Protein AF-A0A2A9CRV6-F1 (afdb_monomer)

InterPro domains:
  IPR011098 G5 domain [PF07501] (104-165)
  IPR011098 G5 domain [PS51109] (94-175)
  IPR011098 G5 domain [SM01208] (95-166)

Radius of gyration: 44.63 Å; Cα contacts (8 Å, |Δi|>4): 342; chains: 1; bounding box: 122×72×118 Å

Foldseek 3Di:
DDDDDDDDDDDDDDDDDDDDDDDDDDDDDDDDDDDDDDDDDDDDDDDDDDDDDDDDDDDDDDDDDDDDDDDDDDDDDDDDDDDDDDDDDPDPPPPPPPDWDKDKDKDKAFAAEDEDEDQVAEAPDKDWPDDKDIWMKMFMDTNNHTDDIGTPGHIDYTYMYGYDHADDKDKDPWDADFLVFGKTKIKIAGPPFPKKWKWWDFAPDIDIDTGTHIDMDMDGDDNDDPPDPPDGGDTDIDID

Sequence (240 aa):
MAGTERSTGAQYRRALVTLAAVLVVGGASLTSPTILSSHSTPPGNAGPSAPLVSPAPGASPTPTNRPPSTVQGTSDPVETPTATLPTITPTPTVTMTNLPQITTKRFTVPFTTVTHKDAGLHKGKTKVVRAGVNGLKEVTYTDGKVTATKVIRKPVTKLVAIGTKLTQPWLSNKQCGDWRNPFARVTVNDPDKVGYRLTLTWGKANQTFKKSGTNNFELHPRPWSWAWWWGTPPCEAKLG

Secondary structure (DSSP, 8-state):
-------------------------------------------------------PPPPP------PPPP-------PPP---------------------EEEEEEEEPPPEEEEEEEEEETT-EEEEE--B-EEEEEEEETTEEEEEEEEEPPBPEEEEEEEEPPPPEEEEEEE--SSS--EEEEEE-TT---EEEEEEETTEEEEEEE-SSEEEEE---S--GGGSSSPPPEEEEE-

Organism: NCBI:txid185243

pLDDT: mean 72.42, std 25.38, range [31.44, 98.56]

Structure (mmCIF, N/CA/C/O backbone):
data_AF-A0A2A9CRV6-F1
#
_entry.id   AF-A0A2A9CRV6-F1
#
loop_
_atom_site.group_PDB
_atom_site.id
_atom_site.type_symbol
_atom_site.label_atom_id
_atom_site.label_alt_id
_atom_site.label_comp_id
_atom_site.label_asym_id
_atom_site.label_entity_id
_atom_site.label_seq_id
_atom_site.pdbx_PDB_ins_code
_atom_site.Cartn_x
_atom_site.Cartn_y
_atom_site.Cartn_z
_atom_site.occupancy
_atom_site.B_iso_or_equiv
_atom_site.auth_seq_id
_atom_site.auth_comp_id
_atom_site.auth_asym_id
_atom_site.auth_atom_id
_atom_site.pdbx_PDB_model_num
ATOM 1 N N . MET A 1 1 ? 59.541 20.194 7.851 1.00 40.94 1 MET A N 1
ATOM 2 C CA . MET A 1 1 ? 60.154 19.037 8.538 1.00 40.94 1 MET A CA 1
ATOM 3 C C . MET A 1 1 ? 59.248 17.844 8.309 1.00 40.94 1 MET A C 1
ATOM 5 O O . MET A 1 1 ? 58.040 17.982 8.444 1.00 40.94 1 MET A O 1
ATOM 9 N N . ALA A 1 2 ? 59.828 16.767 7.789 1.00 39.53 2 ALA A N 1
ATOM 10 C CA . ALA A 1 2 ? 59.141 15.624 7.207 1.00 39.53 2 ALA A CA 1
ATOM 11 C C . ALA 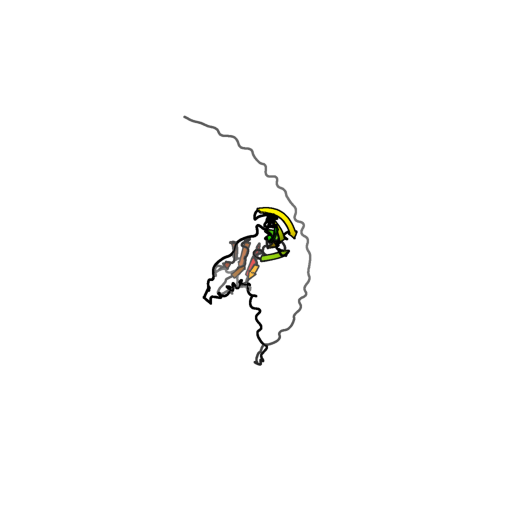A 1 2 ? 58.477 14.733 8.267 1.00 39.53 2 ALA A C 1
ATOM 13 O O . ALA A 1 2 ? 59.061 14.484 9.316 1.00 39.53 2 ALA A O 1
ATOM 14 N N . GLY A 1 3 ? 57.288 14.225 7.945 1.00 42.31 3 GLY A N 1
ATOM 15 C CA . GLY A 1 3 ? 56.628 13.125 8.642 1.00 42.31 3 GLY A CA 1
ATOM 16 C C . GLY A 1 3 ? 56.230 12.077 7.610 1.00 42.31 3 GLY A C 1
ATOM 17 O O . GLY A 1 3 ? 55.218 12.211 6.930 1.00 42.31 3 GLY A O 1
ATOM 18 N N . THR A 1 4 ? 57.098 11.090 7.430 1.00 44.16 4 THR A N 1
ATOM 19 C CA . THR A 1 4 ? 56.900 9.888 6.621 1.00 44.16 4 THR A CA 1
ATOM 20 C C . THR A 1 4 ? 56.193 8.822 7.443 1.00 44.16 4 THR A C 1
ATOM 22 O O . THR A 1 4 ? 56.741 8.406 8.456 1.00 44.16 4 THR A O 1
ATOM 25 N N . GLU A 1 5 ? 55.082 8.279 6.947 1.00 45.56 5 GLU A N 1
ATOM 26 C CA . GLU A 1 5 ? 54.723 6.890 7.246 1.00 45.56 5 GLU A CA 1
ATOM 27 C C . GLU A 1 5 ? 53.972 6.262 6.063 1.00 45.56 5 GLU A C 1
ATOM 29 O O . GLU A 1 5 ? 52.808 6.541 5.781 1.00 45.56 5 GLU A O 1
ATOM 34 N N . ARG A 1 6 ? 54.705 5.436 5.309 1.00 40.59 6 ARG A N 1
ATOM 35 C CA . ARG A 1 6 ? 54.177 4.474 4.339 1.00 40.59 6 ARG A CA 1
ATOM 36 C C . ARG A 1 6 ? 53.898 3.186 5.108 1.00 40.59 6 ARG A C 1
ATOM 38 O O . ARG A 1 6 ? 54.851 2.550 5.546 1.00 40.59 6 ARG A O 1
ATOM 45 N N . SER A 1 7 ? 52.636 2.771 5.196 1.00 40.12 7 SER A N 1
ATOM 46 C CA . SER A 1 7 ? 52.285 1.408 5.605 1.00 40.12 7 SER A CA 1
ATOM 47 C C . SER A 1 7 ? 51.893 0.569 4.387 1.00 40.12 7 SER A C 1
ATOM 49 O O . SER A 1 7 ? 50.864 0.765 3.744 1.00 40.12 7 SER A O 1
ATOM 51 N N . THR A 1 8 ? 52.847 -0.292 4.049 1.00 46.12 8 THR A N 1
ATOM 52 C CA . THR A 1 8 ? 52.798 -1.612 3.410 1.00 46.12 8 THR A CA 1
ATOM 53 C C . THR A 1 8 ? 51.434 -2.238 3.110 1.00 46.12 8 THR A C 1
ATOM 55 O O . THR A 1 8 ? 50.574 -2.390 3.973 1.00 46.12 8 THR A O 1
ATOM 58 N N . GLY A 1 9 ? 51.302 -2.702 1.864 1.00 38.88 9 GLY A N 1
ATOM 59 C CA . GLY A 1 9 ? 50.163 -3.463 1.375 1.00 38.88 9 GLY A CA 1
ATOM 60 C C . GLY A 1 9 ? 50.125 -4.921 1.833 1.00 38.88 9 GLY A C 1
ATOM 61 O O . GLY A 1 9 ? 51.142 -5.534 2.152 1.00 38.88 9 GLY A O 1
ATOM 62 N N . ALA A 1 10 ? 48.922 -5.485 1.767 1.00 41.97 10 ALA A N 1
ATOM 63 C CA . ALA A 1 10 ? 48.672 -6.914 1.847 1.00 41.97 10 ALA A CA 1
ATOM 64 C C . ALA A 1 10 ? 47.907 -7.358 0.592 1.00 41.97 10 ALA A C 1
ATOM 66 O O . ALA A 1 10 ? 46.801 -6.908 0.298 1.00 41.97 10 ALA A O 1
ATOM 67 N N . GLN A 1 11 ? 48.568 -8.230 -0.161 1.00 44.47 11 GLN A N 1
ATOM 68 C CA . GLN A 1 11 ? 48.117 -8.923 -1.360 1.00 44.47 11 GLN A CA 1
ATOM 69 C C . GLN A 1 11 ? 46.938 -9.856 -1.043 1.00 44.47 11 GLN A C 1
ATOM 71 O O . GLN A 1 11 ? 47.129 -10.869 -0.371 1.00 44.47 11 GLN A O 1
ATOM 76 N N . TYR A 1 12 ? 45.740 -9.576 -1.565 1.00 41.06 12 TYR A N 1
ATOM 77 C CA . TYR A 1 12 ? 44.641 -10.548 -1.554 1.00 41.06 12 TYR A CA 1
ATOM 78 C C . TYR A 1 12 ? 44.625 -11.335 -2.869 1.00 41.06 12 TYR A C 1
ATOM 80 O O . TYR A 1 12 ? 44.305 -10.814 -3.940 1.00 41.06 12 TYR A O 1
ATOM 88 N N . ARG A 1 13 ? 45.025 -12.607 -2.772 1.00 49.69 13 ARG A N 1
ATOM 89 C CA . ARG A 1 13 ? 45.041 -13.585 -3.864 1.00 49.69 13 ARG A CA 1
ATOM 90 C C . ARG A 1 13 ? 43.625 -13.820 -4.394 1.00 49.69 13 ARG A C 1
ATOM 92 O O . ARG A 1 13 ? 42.709 -14.133 -3.640 1.00 49.69 13 ARG A O 1
ATOM 99 N N . ARG A 1 14 ? 43.470 -13.716 -5.715 1.00 43.28 14 ARG A N 1
ATOM 100 C CA . ARG A 1 14 ? 42.267 -14.117 -6.452 1.00 43.28 14 ARG A CA 1
ATOM 101 C C . ARG A 1 14 ? 42.195 -15.644 -6.512 1.00 43.28 14 ARG A C 1
ATOM 103 O O . ARG A 1 14 ? 43.029 -16.264 -7.164 1.00 43.28 14 ARG A O 1
ATOM 110 N N . ALA A 1 15 ? 41.201 -16.237 -5.856 1.00 42.62 15 ALA A N 1
ATOM 111 C CA . ALA A 1 15 ? 40.812 -17.623 -6.088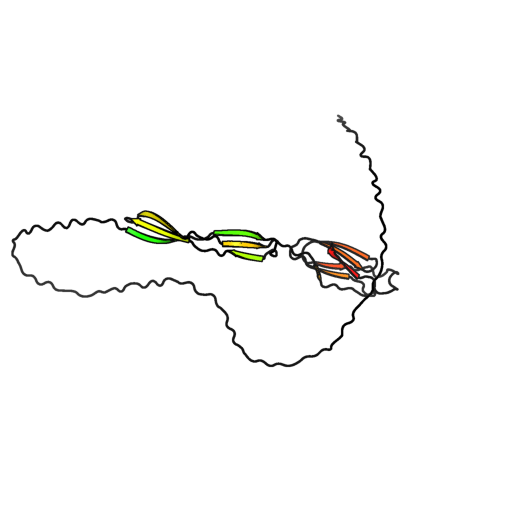 1.00 42.62 15 ALA A CA 1
ATOM 112 C C . ALA A 1 15 ? 39.879 -17.674 -7.310 1.00 42.62 15 ALA A C 1
ATOM 114 O O . ALA A 1 15 ? 38.773 -17.136 -7.285 1.00 42.62 15 ALA A O 1
ATOM 115 N N . LEU A 1 16 ? 40.357 -18.280 -8.397 1.00 44.81 16 LEU A N 1
ATOM 116 C CA . LEU A 1 16 ? 39.551 -18.650 -9.557 1.00 44.81 16 LEU A CA 1
ATOM 117 C C . LEU A 1 16 ? 38.700 -19.867 -9.180 1.00 44.81 16 LEU A C 1
ATOM 119 O O . LEU A 1 16 ? 39.230 -20.959 -9.004 1.00 44.81 16 LEU A O 1
ATOM 123 N N . VAL A 1 17 ? 37.386 -19.675 -9.065 1.00 42.00 17 VAL A N 1
ATOM 124 C CA . VAL A 1 17 ? 36.416 -20.774 -9.010 1.00 42.00 17 VAL A CA 1
ATOM 125 C C . VAL A 1 17 ? 35.866 -20.960 -10.419 1.00 42.00 17 VAL A C 1
ATOM 127 O O . VAL A 1 17 ? 35.013 -20.206 -10.882 1.00 42.00 17 VAL A O 1
ATOM 130 N N . THR A 1 18 ? 36.404 -21.949 -11.125 1.00 42.75 18 THR A N 1
ATOM 131 C CA . THR A 1 18 ? 35.838 -22.491 -12.361 1.00 42.75 18 THR A CA 1
ATOM 132 C C . THR A 1 18 ? 34.611 -23.327 -12.019 1.00 42.75 18 THR A C 1
ATOM 134 O O . THR A 1 18 ? 34.738 -24.358 -11.361 1.00 42.75 18 THR A O 1
ATOM 137 N N . LEU A 1 19 ? 33.432 -22.900 -12.475 1.00 44.50 19 LEU A N 1
ATOM 138 C CA . LEU A 1 19 ? 32.194 -23.671 -12.372 1.00 44.50 19 LEU A CA 1
ATOM 139 C C . LEU A 1 19 ? 31.725 -24.024 -13.785 1.00 44.50 19 LEU A C 1
ATOM 141 O O . LEU A 1 19 ? 31.423 -23.151 -14.598 1.00 44.50 19 LEU A O 1
ATOM 145 N N . ALA A 1 20 ? 31.765 -25.323 -14.074 1.00 39.97 20 ALA A N 1
ATOM 146 C CA . ALA A 1 20 ? 31.386 -25.926 -15.339 1.00 39.97 20 ALA A CA 1
ATOM 147 C C . ALA A 1 20 ? 29.879 -25.767 -15.593 1.00 39.97 20 ALA A C 1
ATOM 149 O O . ALA A 1 20 ? 29.059 -26.055 -14.721 1.00 39.97 20 ALA A O 1
ATOM 150 N N . ALA A 1 21 ? 29.521 -25.329 -16.799 1.00 40.75 21 ALA A N 1
ATOM 151 C CA . ALA A 1 21 ? 28.146 -25.290 -17.274 1.00 40.75 21 ALA A CA 1
ATOM 152 C C . ALA A 1 21 ? 27.772 -26.650 -17.884 1.00 40.75 21 ALA A C 1
ATOM 154 O O . ALA A 1 21 ? 28.372 -27.083 -18.867 1.00 40.75 21 ALA A O 1
ATOM 155 N N . VAL A 1 22 ? 26.768 -27.307 -17.304 1.00 40.97 22 VAL A N 1
ATOM 156 C CA . VAL A 1 22 ? 26.096 -28.472 -17.889 1.00 40.97 22 VAL A CA 1
ATOM 157 C C . VAL A 1 22 ? 25.025 -27.958 -18.852 1.00 40.97 22 VAL A C 1
ATOM 159 O O . VAL A 1 22 ? 24.077 -27.288 -18.446 1.00 40.97 22 VAL A O 1
ATOM 162 N N . LEU A 1 23 ? 25.202 -28.251 -20.138 1.00 38.59 23 LEU A N 1
ATOM 163 C CA . LEU A 1 23 ? 24.239 -27.986 -21.206 1.00 38.59 23 LEU A CA 1
ATOM 164 C C . LEU A 1 23 ? 23.218 -29.131 -21.232 1.00 38.59 23 LEU A C 1
ATOM 166 O O . LEU A 1 23 ? 23.548 -30.243 -21.635 1.00 38.59 23 LEU A O 1
ATOM 170 N N . VAL A 1 24 ? 21.980 -28.862 -20.810 1.00 49.81 24 VAL A N 1
ATOM 171 C CA . VAL A 1 24 ? 20.845 -29.760 -21.065 1.00 49.81 24 VAL A CA 1
ATOM 172 C C . VAL A 1 24 ? 20.139 -29.280 -22.326 1.00 49.81 24 VAL A C 1
ATOM 174 O O . VAL A 1 24 ?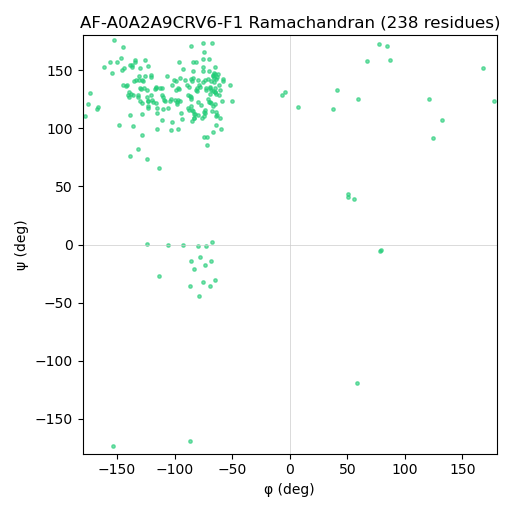 19.569 -28.191 -22.367 1.00 49.81 24 VAL A O 1
ATOM 177 N N . VAL A 1 25 ? 20.217 -30.110 -23.361 1.00 50.56 25 VAL A N 1
ATOM 178 C CA . VAL A 1 25 ? 19.489 -29.984 -24.623 1.00 50.56 25 VAL A CA 1
ATOM 179 C C . VAL A 1 25 ? 18.143 -30.696 -24.479 1.00 50.56 25 VAL A C 1
ATOM 181 O O . VAL A 1 25 ? 18.093 -31.864 -24.107 1.00 50.56 25 VAL A O 1
ATOM 184 N N . GLY A 1 26 ? 17.061 -30.002 -24.815 1.00 40.56 26 GLY A N 1
ATOM 185 C CA . GLY A 1 26 ? 15.722 -30.558 -25.025 1.00 40.56 26 GLY A CA 1
ATOM 186 C C . GLY A 1 26 ? 14.769 -29.398 -25.322 1.00 40.56 26 GLY A C 1
ATOM 187 O O . GLY A 1 26 ? 14.742 -28.430 -24.577 1.00 40.56 26 GLY A O 1
ATOM 188 N N . GLY A 1 27 ? 14.024 -29.329 -26.419 1.00 35.19 27 GLY A N 1
ATOM 189 C CA . GLY A 1 27 ? 13.526 -30.390 -27.285 1.00 35.19 27 GLY A CA 1
ATOM 190 C C . GLY A 1 27 ? 12.005 -30.239 -27.364 1.00 35.19 27 GLY A C 1
ATOM 191 O O . GLY A 1 27 ? 11.319 -30.741 -26.491 1.00 35.19 27 GLY A O 1
ATOM 192 N N . ALA A 1 28 ? 11.548 -29.490 -28.378 1.00 42.19 28 ALA A N 1
ATOM 193 C CA . ALA A 1 28 ? 10.226 -29.447 -29.029 1.00 42.19 28 ALA A CA 1
ATOM 194 C C . ALA A 1 28 ? 8.917 -29.538 -28.204 1.00 42.19 28 ALA A C 1
ATOM 196 O O . ALA A 1 28 ? 8.668 -30.513 -27.506 1.00 42.19 28 ALA A O 1
ATOM 197 N N . SER A 1 29 ? 7.962 -28.640 -28.491 1.00 41.12 29 SER A N 1
ATOM 198 C CA . SER A 1 29 ? 6.686 -29.050 -29.119 1.00 41.12 29 SER A CA 1
ATOM 199 C C . SER A 1 29 ? 5.800 -27.864 -29.507 1.00 41.12 29 SER A C 1
ATOM 201 O O . SER A 1 29 ? 5.549 -26.946 -28.730 1.00 41.12 29 SER A O 1
ATOM 203 N N . LEU A 1 30 ? 5.348 -27.925 -30.758 1.00 47.62 30 LEU A N 1
ATOM 204 C CA . LEU A 1 30 ? 4.360 -27.080 -31.416 1.00 47.62 30 LEU A CA 1
ATOM 205 C C . LEU A 1 30 ? 2.957 -27.548 -31.021 1.00 47.62 30 LEU A C 1
ATOM 207 O O . LEU A 1 30 ? 2.700 -28.734 -31.158 1.00 47.62 30 LEU A O 1
ATOM 211 N N . THR A 1 31 ? 2.050 -26.634 -30.675 1.00 52.34 31 THR A N 1
ATOM 212 C CA . THR A 1 31 ? 0.626 -26.693 -31.072 1.00 52.34 31 THR A CA 1
ATOM 213 C C . THR A 1 31 ? -0.040 -25.349 -30.775 1.00 52.34 31 THR A C 1
ATOM 215 O O . THR A 1 31 ? -0.140 -24.938 -29.621 1.00 52.34 31 THR A O 1
ATOM 218 N N . SER A 1 32 ? -0.501 -24.672 -31.826 1.00 49.72 32 SER A N 1
ATOM 219 C CA . SER A 1 32 ? -1.440 -23.544 -31.739 1.00 49.72 32 SER A CA 1
ATOM 220 C C . SER A 1 32 ? -2.876 -24.067 -31.671 1.00 49.72 32 SER A C 1
ATOM 222 O O . SER A 1 32 ? -3.144 -25.130 -32.233 1.00 49.72 32 SER A O 1
ATOM 224 N N . PRO A 1 33 ? -3.819 -23.281 -31.131 1.00 57.03 33 PRO A N 1
ATOM 225 C CA . PRO A 1 33 ? -5.160 -23.293 -31.693 1.00 57.03 33 PRO A CA 1
ATOM 226 C C . PRO A 1 33 ? -5.631 -21.900 -32.120 1.00 57.03 33 PRO A C 1
ATOM 228 O O . PRO A 1 33 ? -5.643 -20.930 -31.364 1.00 57.03 33 PRO A O 1
ATOM 231 N N . THR A 1 34 ? -6.053 -21.862 -33.376 1.00 45.47 34 THR A N 1
ATOM 232 C CA . THR A 1 34 ? -6.891 -20.862 -34.031 1.00 45.47 34 THR A CA 1
ATOM 233 C C . THR A 1 34 ? -8.277 -20.851 -33.393 1.00 45.47 34 THR A C 1
ATOM 235 O O . THR A 1 34 ? -8.901 -21.907 -33.354 1.00 45.47 34 THR A O 1
ATOM 238 N N . ILE A 1 35 ? -8.814 -19.693 -32.987 1.00 47.06 35 ILE A N 1
ATOM 239 C CA . ILE A 1 35 ? -10.271 -19.514 -32.849 1.00 47.06 35 ILE A CA 1
ATOM 240 C C . ILE A 1 35 ? -10.697 -18.135 -33.381 1.00 47.06 35 ILE A C 1
ATOM 242 O O . ILE A 1 35 ? -10.348 -17.094 -32.835 1.00 47.06 35 ILE A O 1
ATOM 246 N N . LEU A 1 36 ? -11.426 -18.222 -34.497 1.00 36.38 36 LEU A N 1
ATOM 247 C CA . LEU A 1 36 ? -12.573 -17.443 -34.977 1.00 36.38 36 LEU A CA 1
ATOM 248 C C . LEU A 1 36 ? -12.655 -15.922 -34.748 1.00 36.38 36 LEU A C 1
ATOM 250 O O . LEU A 1 36 ? -12.887 -15.419 -33.653 1.00 36.38 36 LEU A O 1
ATOM 254 N N . SER A 1 37 ? -12.655 -15.221 -35.885 1.00 41.38 37 SER A N 1
ATOM 255 C CA . SER A 1 37 ? -13.323 -13.934 -36.084 1.00 41.38 37 SER A CA 1
ATOM 256 C C . SER A 1 37 ? -14.841 -14.049 -35.929 1.00 41.38 37 SER A C 1
ATOM 258 O O . SER A 1 37 ? -15.447 -14.980 -36.457 1.00 41.38 37 SER A O 1
ATOM 260 N N . SER A 1 38 ? -15.468 -13.018 -35.366 1.00 44.16 38 SER A N 1
ATOM 261 C CA . SER A 1 38 ? -16.853 -12.660 -35.680 1.00 44.16 38 SER A CA 1
ATOM 262 C C . SER A 1 38 ? -17.010 -11.142 -35.717 1.00 44.16 38 SER A C 1
ATOM 264 O O . SER A 1 38 ? -16.449 -10.415 -34.900 1.00 44.16 38 SER A O 1
ATOM 266 N N . HIS A 1 39 ? -17.740 -10.715 -36.741 1.00 46.56 39 HIS A N 1
ATOM 267 C CA . HIS A 1 39 ? -17.929 -9.366 -37.249 1.00 46.56 39 HIS A CA 1
ATOM 268 C C . HIS A 1 39 ? -18.758 -8.437 -36.347 1.00 46.56 39 HIS A C 1
ATOM 270 O O . HIS A 1 39 ? -19.568 -8.863 -35.530 1.00 46.56 39 HIS A O 1
ATOM 276 N N . SER A 1 40 ? -18.556 -7.146 -36.600 1.00 38.34 40 SER A N 1
ATOM 277 C CA . SER A 1 40 ? -19.248 -5.954 -36.105 1.00 38.34 40 SER A CA 1
ATOM 278 C C . SER A 1 40 ? -20.739 -5.869 -36.483 1.00 38.34 40 SER A C 1
ATOM 280 O O . SER A 1 40 ? -21.095 -6.207 -37.607 1.00 38.34 40 SER A O 1
ATOM 282 N N . THR A 1 41 ? -21.590 -5.292 -35.620 1.00 40.75 41 THR A N 1
ATOM 283 C CA . THR A 1 41 ? -22.272 -3.971 -35.785 1.00 40.75 41 THR A CA 1
ATOM 284 C C . THR A 1 41 ? -23.409 -3.743 -34.751 1.00 40.75 41 THR A C 1
ATOM 286 O O . THR A 1 41 ? -23.992 -4.711 -34.269 1.00 40.75 41 THR A O 1
ATOM 289 N N . PRO A 1 42 ? -23.711 -2.472 -34.381 1.00 55.44 42 PRO A N 1
ATOM 290 C CA . PRO A 1 42 ? -24.853 -2.033 -33.541 1.00 55.44 42 PRO A CA 1
ATOM 291 C C . PRO A 1 42 ? -26.122 -1.832 -34.423 1.00 55.44 42 PRO A C 1
ATOM 293 O O . PRO A 1 42 ? -25.934 -1.857 -35.642 1.00 55.44 42 PRO A O 1
ATOM 296 N N . PRO A 1 43 ? -27.380 -1.608 -33.937 1.00 49.50 43 PRO A N 1
ATOM 297 C CA . PRO A 1 43 ? -27.807 -0.547 -32.991 1.00 49.50 43 PRO A CA 1
ATOM 298 C C . PRO A 1 43 ? -29.065 -0.869 -32.127 1.00 49.50 43 PRO A C 1
ATOM 300 O O . PRO A 1 43 ? -29.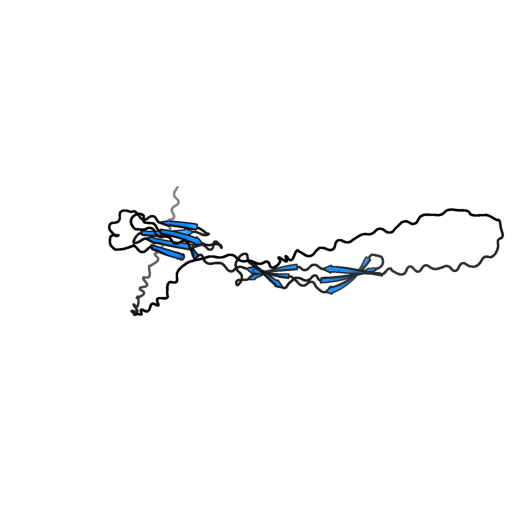622 -1.957 -32.200 1.00 49.50 43 PRO A O 1
ATOM 303 N N . GLY A 1 44 ? -29.564 0.112 -31.356 1.00 34.00 44 GLY A N 1
ATOM 304 C CA . GLY A 1 44 ? -31.002 0.193 -31.034 1.00 34.00 44 GLY A CA 1
ATOM 305 C C . GLY A 1 44 ? -31.375 0.419 -29.567 1.00 34.00 44 GLY A C 1
ATOM 306 O O . GLY A 1 44 ? -31.312 -0.488 -28.748 1.00 34.00 44 GLY A O 1
ATOM 307 N N . ASN A 1 45 ? -31.829 1.639 -29.274 1.00 46.50 45 ASN A N 1
ATOM 308 C CA . ASN A 1 45 ? -32.471 2.069 -28.031 1.00 46.50 45 ASN A CA 1
ATOM 309 C C . ASN A 1 45 ? -33.738 1.265 -27.691 1.00 46.50 45 ASN A C 1
ATOM 311 O O . ASN A 1 45 ? -34.592 1.108 -28.558 1.00 46.50 45 ASN A O 1
ATOM 315 N N . ALA A 1 46 ? -33.936 0.955 -26.406 1.00 38.16 46 ALA A N 1
ATOM 316 C CA . ALA A 1 46 ? -35.232 1.053 -25.723 1.00 38.16 46 ALA A CA 1
ATOM 317 C C . ALA A 1 46 ? -35.039 0.941 -24.198 1.00 38.16 46 ALA A C 1
ATOM 319 O O . ALA A 1 46 ? -34.566 -0.076 -23.697 1.00 38.16 46 ALA A O 1
ATOM 320 N N . GLY A 1 47 ? -35.413 1.993 -23.460 1.00 37.00 47 GLY A N 1
ATOM 321 C CA . GLY A 1 47 ? -35.747 1.886 -22.033 1.00 37.00 47 GLY A CA 1
ATOM 322 C C . GLY A 1 47 ? -37.038 1.070 -21.831 1.00 37.00 47 GLY A C 1
ATOM 323 O O . GLY A 1 47 ? -37.712 0.758 -22.814 1.00 37.00 47 GLY A O 1
ATOM 324 N N . PRO A 1 48 ? -37.423 0.751 -20.580 1.00 49.53 48 PRO A N 1
ATOM 325 C CA . PRO A 1 48 ? -37.864 1.810 -19.676 1.00 49.53 48 PRO A CA 1
ATOM 326 C C . PRO A 1 48 ? -37.382 1.697 -18.216 1.00 49.53 48 PRO A C 1
ATOM 328 O O . PRO A 1 48 ? -37.085 0.634 -17.684 1.00 49.53 48 PRO A O 1
ATOM 331 N N . SER A 1 49 ? -37.343 2.880 -17.605 1.00 45.75 49 SER A N 1
ATOM 332 C CA . SER A 1 49 ? -37.508 3.254 -16.198 1.00 45.75 49 SER A CA 1
ATOM 333 C C . SER A 1 49 ? -37.612 2.149 -15.135 1.00 45.75 49 SER A C 1
ATOM 335 O O . SER A 1 49 ? -38.619 1.456 -15.033 1.00 45.75 49 SER A O 1
ATOM 337 N N . ALA A 1 50 ? -36.647 2.148 -14.211 1.00 46.81 50 ALA A N 1
ATOM 338 C CA . ALA A 1 50 ? -36.823 1.679 -12.837 1.00 46.81 50 ALA A CA 1
ATOM 339 C C . ALA A 1 50 ? -36.200 2.714 -11.871 1.00 46.81 50 ALA A C 1
ATOM 341 O O . ALA A 1 50 ? -35.185 3.327 -12.215 1.00 46.81 50 ALA A O 1
ATOM 342 N N . PRO A 1 51 ? -36.820 2.981 -10.708 1.00 46.03 51 PRO A N 1
ATOM 343 C CA . PRO A 1 51 ? -36.554 4.180 -9.921 1.00 46.03 51 PRO A CA 1
ATOM 344 C C . PRO A 1 51 ? -35.218 4.125 -9.170 1.00 46.03 51 PRO A C 1
ATOM 346 O O . PRO A 1 51 ? -34.847 3.117 -8.571 1.00 46.03 51 PRO A O 1
ATOM 349 N N . LEU A 1 52 ? -34.532 5.269 -9.160 1.00 42.16 52 LEU A N 1
ATOM 350 C CA . LEU A 1 52 ? -33.393 5.564 -8.299 1.00 42.16 52 LEU A CA 1
ATOM 351 C C . LEU A 1 52 ? -33.881 5.648 -6.841 1.00 42.16 52 LEU A C 1
ATOM 353 O O . LEU A 1 52 ? -34.624 6.566 -6.495 1.00 42.16 52 LEU A O 1
ATOM 357 N N . VAL A 1 53 ? -33.439 4.737 -5.974 1.00 38.56 53 VAL A N 1
ATOM 358 C CA . VAL A 1 53 ? -33.510 4.931 -4.518 1.00 38.56 53 VAL A CA 1
ATOM 359 C C . VAL A 1 53 ? -32.087 5.005 -3.979 1.00 38.56 53 VAL A C 1
ATOM 361 O O . VAL A 1 53 ? -31.403 4.000 -3.797 1.00 38.56 53 VAL A O 1
ATOM 364 N N . SER A 1 54 ? -31.647 6.240 -3.753 1.00 48.69 54 SER A N 1
ATOM 365 C CA . SER A 1 54 ? -30.470 6.587 -2.958 1.00 48.69 54 SER A CA 1
ATOM 366 C C . SER A 1 54 ? -30.721 6.294 -1.474 1.00 48.69 54 SER A C 1
ATOM 368 O O . SER A 1 54 ? -31.745 6.732 -0.950 1.00 48.69 54 SER A O 1
ATOM 370 N N . PRO A 1 55 ? -29.785 5.678 -0.733 1.00 42.78 55 PRO A N 1
ATOM 371 C CA . PRO A 1 55 ? -29.767 5.787 0.716 1.00 42.78 55 PRO A CA 1
ATOM 372 C C . PRO A 1 55 ? -29.010 7.061 1.118 1.00 42.78 55 PRO A C 1
ATOM 374 O O . PRO A 1 55 ? -27.786 7.139 1.011 1.00 42.78 55 PRO A O 1
ATOM 377 N N . ALA A 1 56 ? -29.754 8.073 1.569 1.00 43.91 56 ALA A N 1
ATOM 378 C CA . ALA A 1 56 ? -29.202 9.245 2.241 1.00 43.91 56 ALA A CA 1
ATOM 379 C C . ALA A 1 56 ? -28.790 8.908 3.697 1.00 43.91 56 ALA A C 1
ATOM 381 O O . ALA A 1 56 ? -29.371 8.001 4.302 1.00 43.91 56 ALA A O 1
ATOM 382 N N . PRO A 1 57 ? -27.807 9.620 4.284 1.00 43.31 57 PRO A N 1
ATOM 383 C CA . PRO A 1 57 ? -27.289 9.349 5.626 1.00 43.31 57 PRO A CA 1
ATOM 384 C C . PRO A 1 57 ? -28.310 9.693 6.718 1.00 43.31 57 PRO A C 1
ATOM 386 O O . PRO A 1 57 ? -28.847 10.798 6.757 1.00 43.31 57 PRO A O 1
ATOM 389 N N . GLY A 1 58 ? -28.545 8.742 7.624 1.00 37.03 58 GLY A N 1
ATOM 390 C CA . GLY A 1 58 ? -29.448 8.888 8.762 1.00 37.03 58 GLY A CA 1
ATOM 391 C C . GLY A 1 58 ? -29.032 9.997 9.730 1.00 37.03 58 GLY A C 1
ATOM 392 O O . GLY A 1 58 ? -27.859 10.158 10.069 1.00 37.03 58 GLY A O 1
ATOM 393 N N . ALA A 1 59 ? -30.045 10.745 10.156 1.00 37.50 59 ALA A N 1
ATOM 394 C CA . ALA A 1 59 ? -29.982 11.945 10.966 1.00 37.50 59 ALA A CA 1
ATOM 395 C C . ALA A 1 59 ? -29.475 11.718 12.402 1.00 37.50 59 ALA A C 1
ATOM 397 O O . ALA A 1 59 ? -29.765 10.720 13.061 1.00 37.50 59 ALA A O 1
ATOM 398 N N . SER A 1 60 ? -28.756 12.731 12.880 1.00 40.06 60 SER A N 1
ATOM 399 C CA . SER A 1 60 ? -28.374 12.972 14.271 1.00 40.06 60 SER A CA 1
ATOM 400 C C . SER A 1 60 ? -29.591 13.432 15.091 1.00 40.06 60 SER A C 1
ATOM 402 O O . SER A 1 60 ? -30.280 14.349 14.642 1.00 40.06 60 SER A O 1
ATOM 404 N N . PRO A 1 61 ? -29.868 12.890 16.292 1.00 50.16 61 PRO A N 1
ATOM 405 C CA . PRO A 1 61 ? -30.892 13.455 17.163 1.00 50.16 61 PRO A CA 1
ATOM 406 C C . PRO A 1 61 ? -30.355 14.683 17.915 1.00 50.16 61 PRO A C 1
ATOM 408 O O . PRO A 1 61 ? -29.499 14.580 18.794 1.00 50.16 61 PRO A O 1
ATOM 411 N N . THR A 1 62 ? -30.886 15.852 17.566 1.00 40.72 62 THR A N 1
ATOM 412 C CA . THR A 1 62 ? -30.790 17.097 18.341 1.00 40.72 62 THR A CA 1
ATOM 413 C C . THR A 1 62 ? -31.786 17.044 19.511 1.00 40.72 62 THR A C 1
ATOM 415 O O . THR A 1 62 ? -32.932 16.651 19.293 1.00 40.72 62 THR A O 1
ATOM 418 N N . PRO A 1 63 ? -31.421 17.439 20.744 1.00 40.47 63 PRO A N 1
ATOM 419 C CA . PRO A 1 63 ? -32.372 17.518 21.850 1.00 40.47 63 PRO A CA 1
ATOM 420 C C . PRO A 1 63 ? -33.254 18.776 21.753 1.00 40.47 63 PRO A C 1
ATOM 422 O O . PRO A 1 63 ? -32.766 19.904 21.789 1.00 40.47 63 PRO A O 1
ATOM 425 N N . THR A 1 64 ? -34.569 18.572 21.658 1.00 34.06 64 THR A N 1
ATOM 426 C CA . THR A 1 64 ? -35.602 19.612 21.757 1.00 34.06 64 THR A CA 1
ATOM 427 C C . THR A 1 64 ? -35.796 20.017 23.219 1.00 34.06 64 THR A C 1
ATOM 429 O O . THR A 1 64 ? -36.358 19.263 24.009 1.00 34.06 64 THR A O 1
ATOM 432 N N . ASN A 1 65 ? -35.356 21.224 23.577 1.00 37.47 65 ASN A N 1
ATOM 433 C CA . ASN A 1 65 ? -35.748 21.890 24.819 1.00 37.47 65 ASN A CA 1
ATOM 434 C C . ASN A 1 65 ? -37.076 22.622 24.582 1.00 37.47 65 ASN A C 1
ATOM 436 O O . ASN A 1 65 ? -37.134 23.553 23.781 1.00 37.47 65 ASN A O 1
ATOM 440 N N . ARG A 1 66 ? -38.137 22.207 25.280 1.00 37.16 66 ARG A N 1
ATOM 441 C CA . ARG A 1 66 ? -39.402 22.948 25.380 1.00 37.16 66 ARG A CA 1
ATOM 442 C C . ARG A 1 66 ? -39.453 23.604 26.769 1.00 37.16 66 ARG A C 1
ATOM 444 O O . ARG A 1 66 ? -39.325 22.874 27.750 1.00 37.16 66 ARG A O 1
ATOM 451 N N . PRO A 1 67 ? -39.611 24.933 26.886 1.00 54.22 67 PRO A N 1
ATOM 452 C CA . PRO A 1 67 ? -39.753 25.589 28.185 1.00 54.22 67 PRO A CA 1
ATOM 453 C C . PRO A 1 67 ? -41.162 25.367 28.771 1.00 54.22 67 PRO A C 1
ATOM 455 O O . PRO A 1 67 ? -42.120 25.239 28.000 1.00 54.22 67 PRO A O 1
ATOM 458 N N . PRO A 1 68 ? -41.324 25.317 30.108 1.00 42.25 68 PRO A N 1
ATOM 459 C CA . PRO A 1 68 ? -42.638 25.272 30.737 1.00 42.25 68 PRO A CA 1
ATOM 460 C C . PRO A 1 68 ? -43.289 26.662 30.792 1.00 42.25 68 PRO A C 1
ATOM 462 O O . PRO A 1 68 ? -42.628 27.674 31.020 1.00 42.25 68 PRO A O 1
ATOM 465 N N . SER A 1 69 ? -44.603 26.675 30.571 1.00 39.00 69 SER A N 1
ATOM 466 C CA . SER A 1 69 ? -45.475 27.847 30.577 1.00 39.00 69 SER A CA 1
ATOM 467 C C . SER A 1 69 ? -45.641 28.455 31.971 1.00 39.00 69 SER A C 1
ATOM 469 O O . SER A 1 69 ? -45.953 27.762 32.936 1.00 39.00 69 SER A O 1
ATOM 471 N N . THR A 1 70 ? -45.492 29.775 32.023 1.00 36.50 70 THR A N 1
ATOM 472 C CA . THR A 1 70 ? -45.910 30.676 33.097 1.00 36.50 70 THR A CA 1
ATOM 473 C C . THR A 1 70 ? -47.436 30.688 33.221 1.00 36.50 70 THR A C 1
ATOM 475 O O . THR A 1 70 ? -48.127 30.889 32.224 1.00 36.50 70 THR A O 1
ATOM 478 N N . VAL A 1 71 ? -47.959 30.525 34.437 1.00 40.44 71 VAL A N 1
ATOM 479 C CA . VAL A 1 71 ? -49.344 30.871 34.787 1.00 40.44 71 VAL A CA 1
ATOM 480 C C . VAL A 1 71 ? -49.276 31.980 35.832 1.00 40.44 71 VAL A C 1
ATOM 482 O O . VAL A 1 71 ? -48.640 31.815 36.871 1.00 40.44 71 VAL A O 1
ATOM 485 N N . GLN A 1 72 ? -49.892 33.119 35.521 1.00 33.41 72 GLN A N 1
ATOM 486 C CA . GLN A 1 72 ? -50.039 34.286 36.387 1.00 33.41 72 GLN A CA 1
ATOM 487 C C . GLN A 1 72 ? -51.513 34.723 36.367 1.00 33.41 72 GLN A C 1
ATOM 489 O O . GLN A 1 72 ? -52.143 34.689 35.311 1.00 33.41 72 GLN A O 1
ATOM 494 N N . GLY A 1 73 ? -52.021 35.147 37.528 1.00 34.16 73 GLY A N 1
ATOM 495 C CA . GLY A 1 73 ? -53.378 35.665 37.774 1.00 34.16 73 GLY A CA 1
ATOM 496 C C . GLY A 1 73 ? -54.093 34.799 38.820 1.00 34.16 73 GLY A C 1
ATOM 497 O O . GLY A 1 73 ? -54.124 33.586 38.666 1.00 34.16 73 GLY A O 1
ATOM 498 N N . THR A 1 74 ? -54.627 35.304 39.934 1.00 36.53 74 THR A N 1
ATOM 499 C CA . THR A 1 74 ? -55.350 36.571 40.105 1.00 36.53 74 THR A CA 1
ATOM 500 C C . THR A 1 74 ? -55.393 36.978 41.587 1.00 36.53 74 THR A C 1
ATOM 502 O O . THR A 1 74 ? -55.302 36.140 42.480 1.00 36.53 74 THR A O 1
ATOM 505 N N . SER A 1 75 ? -55.495 38.286 41.792 1.00 37.19 75 SER A N 1
ATOM 506 C CA . SER A 1 75 ? -55.477 39.088 43.015 1.00 37.19 75 SER A CA 1
ATOM 507 C C . SER A 1 75 ? -56.831 39.207 43.748 1.00 37.19 75 SER A C 1
ATOM 509 O O . SER A 1 75 ? -57.862 39.301 43.088 1.00 37.19 75 SER A O 1
ATOM 511 N N . ASP A 1 76 ? -56.733 39.332 45.084 1.00 41.66 76 ASP A N 1
ATOM 512 C CA . ASP A 1 76 ? -57.561 40.079 46.070 1.00 41.66 76 ASP A CA 1
ATOM 513 C C . ASP A 1 76 ? -59.030 39.665 46.358 1.00 41.66 76 ASP A C 1
ATOM 515 O O . ASP A 1 76 ? -59.664 39.060 45.495 1.00 41.66 76 ASP A O 1
ATOM 519 N N . PRO A 1 77 ? -59.638 40.013 47.530 1.00 46.41 77 PRO A N 1
ATOM 520 C CA . PRO A 1 77 ? -59.130 40.758 48.700 1.00 46.41 77 PRO A CA 1
ATOM 521 C C . PRO A 1 77 ? -59.285 40.030 50.065 1.00 46.41 77 PRO A C 1
ATOM 523 O O . PRO A 1 77 ? -60.133 39.162 50.257 1.00 46.41 77 PRO A O 1
ATOM 526 N N . VAL A 1 78 ? -58.479 40.440 51.053 1.00 36.41 78 VAL A N 1
ATOM 527 C CA . VAL A 1 78 ? -58.580 40.021 52.465 1.00 36.41 78 VAL A CA 1
ATOM 528 C C . VAL A 1 78 ? -59.541 40.950 53.213 1.00 36.41 78 VAL A C 1
ATOM 530 O O . VAL A 1 78 ? -59.262 42.138 53.361 1.00 36.41 78 VAL A O 1
ATOM 533 N N . GLU A 1 79 ? -60.642 40.401 53.727 1.00 42.28 79 GLU A N 1
ATOM 534 C CA . GLU A 1 79 ? -61.471 41.030 54.760 1.00 42.28 79 GLU A CA 1
ATOM 535 C C . GLU A 1 79 ? -60.937 40.677 56.157 1.00 42.28 79 GLU A C 1
ATOM 537 O O . GLU A 1 79 ? -60.593 39.532 56.452 1.00 42.28 79 GLU A O 1
ATOM 542 N N . THR A 1 80 ? -60.869 41.689 57.021 1.00 41.31 80 THR A N 1
ATOM 543 C CA . THR A 1 80 ? -60.564 41.582 58.457 1.00 41.31 80 THR A CA 1
ATOM 544 C C . THR A 1 80 ? -61.870 41.384 59.230 1.00 41.31 80 THR A C 1
ATOM 546 O O . THR A 1 80 ? -62.830 42.104 58.957 1.00 41.31 80 THR A O 1
ATOM 549 N N . PRO A 1 81 ? -61.916 40.487 60.235 1.00 45.91 81 PRO A N 1
ATOM 550 C CA . PRO A 1 81 ? -62.172 40.992 61.585 1.00 45.91 81 PRO A CA 1
ATOM 551 C C . PRO A 1 81 ? -61.377 40.303 62.717 1.00 45.91 81 PRO A C 1
ATOM 553 O O . PRO A 1 81 ? -61.221 39.090 62.800 1.00 45.91 81 PRO A O 1
ATOM 556 N N . THR A 1 82 ? -60.906 41.177 63.602 1.00 37.19 82 THR A N 1
ATOM 557 C CA . THR A 1 82 ? -60.571 41.124 65.034 1.00 37.19 82 THR A CA 1
ATOM 558 C C . THR A 1 82 ? -60.891 39.877 65.892 1.00 37.19 82 THR A C 1
ATOM 560 O O . THR A 1 82 ? -62.041 39.490 66.053 1.00 37.19 82 THR A O 1
ATOM 563 N N . ALA A 1 83 ? -59.825 39.435 66.585 1.00 42.84 83 ALA A N 1
ATOM 564 C CA . ALA A 1 83 ? -59.676 38.870 67.944 1.00 42.84 83 ALA A CA 1
ATOM 565 C C . ALA A 1 83 ? -60.423 37.590 68.380 1.00 42.84 83 ALA A C 1
ATOM 567 O O . ALA A 1 83 ? -61.644 37.563 68.451 1.00 42.84 83 ALA A O 1
ATOM 568 N N . THR A 1 84 ? -59.661 36.592 68.865 1.00 31.44 84 THR A N 1
ATOM 569 C CA . THR A 1 84 ? -59.611 36.140 70.285 1.00 31.44 84 THR A CA 1
ATOM 570 C C . THR A 1 84 ? -58.529 35.043 70.445 1.00 31.44 84 THR A C 1
ATOM 572 O O . THR A 1 84 ? -58.582 34.010 69.788 1.00 31.44 84 THR A O 1
ATOM 575 N N . LEU A 1 85 ? -57.533 35.268 71.310 1.00 43.47 85 LEU A N 1
ATOM 576 C CA . LEU A 1 85 ? -56.628 34.252 71.899 1.00 43.47 85 LEU A CA 1
ATOM 577 C C . LEU A 1 85 ? -57.357 33.696 73.147 1.00 43.47 85 LEU A C 1
ATOM 579 O O . LEU A 1 85 ? -57.981 34.530 73.805 1.00 43.47 85 LEU A O 1
ATOM 583 N N . PRO A 1 86 ? -57.322 32.396 73.538 1.00 50.78 86 PRO A N 1
ATOM 584 C CA . PRO A 1 86 ? -56.117 31.556 73.631 1.00 50.78 86 PRO A CA 1
ATOM 585 C C . PRO A 1 86 ? -56.294 30.061 73.305 1.00 50.78 86 PRO A C 1
ATOM 587 O O . PRO A 1 86 ? -57.387 29.527 73.409 1.00 50.78 86 PRO A O 1
ATOM 590 N N . THR A 1 87 ? -55.198 29.359 72.982 1.00 35.81 87 THR A N 1
ATOM 591 C CA . THR A 1 87 ? -54.877 27.987 73.452 1.00 35.81 87 THR A CA 1
ATOM 592 C C . THR A 1 87 ? -53.515 27.585 72.879 1.00 35.81 87 THR A C 1
ATOM 594 O O . THR A 1 87 ? -53.359 27.373 71.678 1.00 35.81 87 THR A O 1
ATOM 597 N N . ILE A 1 88 ? -52.509 27.490 73.748 1.00 52.09 88 ILE A N 1
ATOM 598 C CA . ILE A 1 88 ? -51.193 26.921 73.440 1.00 52.09 88 ILE A CA 1
ATOM 599 C C . ILE A 1 88 ? -51.335 25.416 73.171 1.00 52.09 88 ILE A C 1
ATOM 601 O O . ILE A 1 88 ? -51.366 24.602 74.086 1.00 52.09 88 ILE A O 1
ATOM 605 N N . THR A 1 89 ? -51.432 25.043 71.898 1.00 44.78 89 THR A N 1
ATOM 606 C CA . THR A 1 89 ? -51.258 23.651 71.462 1.00 44.78 89 THR A CA 1
ATOM 607 C C . THR A 1 89 ? -49.761 23.432 71.230 1.00 44.78 89 THR A C 1
ATOM 609 O O . THR A 1 89 ? -49.168 24.246 70.518 1.00 44.78 89 THR A O 1
ATOM 612 N N . PRO A 1 90 ? -49.106 22.402 71.802 1.00 50.59 90 PRO A N 1
ATOM 613 C CA . PRO A 1 90 ? -47.719 22.124 71.462 1.00 50.59 90 PRO A CA 1
ATOM 614 C C . PRO A 1 90 ? -47.655 21.747 69.981 1.00 50.59 90 PRO A C 1
ATOM 616 O O . PRO A 1 90 ? -48.154 20.704 69.562 1.00 50.59 90 PRO A O 1
ATOM 619 N N . THR A 1 91 ? -47.067 22.632 69.181 1.00 51.91 91 THR A N 1
ATOM 620 C CA . THR A 1 91 ? -46.695 22.374 67.793 1.00 51.91 91 THR A CA 1
ATOM 621 C C . THR A 1 91 ? -45.915 21.058 67.743 1.00 51.91 91 THR A C 1
ATOM 623 O O . THR A 1 91 ? -44.904 20.951 68.443 1.00 51.91 91 THR A O 1
ATOM 626 N N . PRO A 1 92 ? -46.317 20.043 66.953 1.00 54.41 92 PRO A N 1
ATOM 627 C CA . PRO A 1 92 ? -45.429 18.923 66.707 1.00 54.41 92 PRO A CA 1
ATOM 628 C C . PRO A 1 92 ? -44.211 19.478 65.969 1.00 54.41 92 PRO A C 1
ATOM 630 O O . PRO A 1 92 ? -44.314 19.942 64.834 1.00 54.41 92 PRO A O 1
ATOM 633 N N . THR A 1 93 ? -43.056 19.484 66.632 1.00 53.00 93 THR A N 1
ATOM 634 C CA . THR A 1 93 ? -41.773 19.768 65.993 1.00 53.00 93 THR A CA 1
ATOM 635 C C . THR A 1 93 ? -41.569 18.723 64.903 1.00 53.00 93 THR A C 1
ATOM 637 O O . THR A 1 93 ? -41.196 17.584 65.179 1.00 53.00 93 THR A O 1
ATOM 640 N N . VAL A 1 94 ? -41.857 19.085 63.653 1.00 57.78 94 VAL A N 1
ATOM 641 C CA . VAL A 1 94 ? -41.513 18.263 62.494 1.00 57.78 94 VAL A CA 1
ATOM 642 C C . VAL A 1 94 ? -40.001 18.356 62.342 1.00 57.78 94 VAL A C 1
ATOM 644 O O . VAL A 1 94 ? -39.473 19.289 61.741 1.00 57.78 94 VAL A O 1
ATOM 647 N N . THR A 1 95 ? -39.283 17.412 62.944 1.00 54.22 95 THR A N 1
ATOM 648 C CA . THR A 1 95 ? -37.853 17.243 62.703 1.00 54.22 95 THR A CA 1
ATOM 649 C C . THR A 1 95 ? -37.685 16.863 61.238 1.00 54.22 95 THR A C 1
ATOM 651 O O . THR A 1 95 ? -37.960 15.732 60.843 1.00 54.22 95 THR A O 1
ATOM 654 N N . MET A 1 96 ? -37.274 17.821 60.409 1.00 55.50 96 MET A N 1
ATOM 655 C CA . MET A 1 96 ? -36.961 17.571 59.007 1.00 55.50 96 MET A CA 1
ATOM 656 C C . MET A 1 96 ? -35.653 16.776 58.952 1.00 55.50 96 MET A C 1
ATOM 658 O O . MET A 1 96 ? -34.563 17.338 58.866 1.00 55.50 96 MET A O 1
ATOM 662 N N . THR A 1 97 ? -35.750 15.451 59.070 1.00 68.12 97 THR A N 1
ATOM 663 C CA . THR A 1 97 ? -34.620 14.553 58.837 1.00 68.12 97 THR A CA 1
ATOM 664 C C . THR A 1 97 ? -34.184 14.748 57.389 1.00 68.12 97 THR A C 1
ATOM 666 O O . THR A 1 97 ? -34.905 14.388 56.461 1.00 68.12 97 THR A O 1
ATOM 669 N N . ASN A 1 98 ? -33.029 15.376 57.177 1.00 73.06 98 ASN A N 1
ATOM 670 C CA . ASN A 1 98 ? -32.461 15.523 55.846 1.00 73.06 98 ASN A CA 1
ATOM 671 C C . ASN A 1 98 ? -31.888 14.159 55.438 1.00 73.06 98 ASN A C 1
ATOM 673 O O . ASN A 1 98 ? -30.777 13.803 55.828 1.00 73.06 98 ASN A O 1
ATOM 677 N N . LEU A 1 99 ? -32.695 13.340 54.756 1.00 80.44 99 LEU A N 1
ATOM 678 C CA . LEU A 1 99 ? -32.199 12.094 54.181 1.00 80.44 99 LEU A CA 1
ATOM 679 C C . LEU A 1 99 ? -31.239 12.426 53.028 1.00 80.44 99 LEU A C 1
ATOM 681 O O . LEU A 1 99 ? -31.531 13.336 52.248 1.00 80.44 99 LEU A O 1
ATOM 685 N N . PRO A 1 100 ? -30.132 11.678 52.883 1.00 83.75 100 PRO A N 1
ATOM 686 C CA . PRO A 1 100 ? -29.176 11.908 51.810 1.00 83.75 100 PRO A CA 1
ATOM 687 C C . PRO A 1 100 ? -29.840 11.725 50.440 1.00 83.75 100 PRO A C 1
ATOM 689 O O . PRO A 1 100 ? -30.526 10.728 50.189 1.00 83.75 100 PRO A O 1
ATOM 692 N N . GLN A 1 101 ? -29.614 12.666 49.524 1.00 89.56 101 GLN A N 1
ATOM 693 C CA . GLN A 1 101 ? -30.160 12.602 48.173 1.00 89.56 101 GLN A CA 1
ATOM 694 C C . GLN A 1 101 ? -29.269 11.723 47.292 1.00 89.56 101 GLN A C 1
ATOM 696 O O . GLN A 1 101 ? -28.173 12.123 46.892 1.00 89.56 101 GLN A O 1
ATOM 701 N N . ILE A 1 102 ? -29.758 10.533 46.934 1.00 93.88 102 ILE A N 1
ATOM 702 C CA . ILE A 1 102 ? -29.046 9.604 46.050 1.00 93.88 102 ILE A CA 1
ATOM 703 C C . ILE A 1 102 ? -29.567 9.747 44.617 1.00 93.88 102 ILE A C 1
ATOM 705 O O . ILE A 1 102 ? -30.751 9.555 44.348 1.00 93.88 102 ILE A O 1
ATOM 709 N N . THR A 1 103 ? -28.681 10.047 43.668 1.00 94.38 103 THR A N 1
ATOM 710 C CA . THR A 1 103 ? -28.996 10.080 42.230 1.00 94.38 103 THR A CA 1
ATOM 711 C C . THR A 1 103 ? -28.017 9.232 41.436 1.00 94.38 103 THR A C 1
ATOM 713 O O . THR A 1 103 ? -26.819 9.236 41.689 1.00 94.38 103 THR A O 1
ATOM 716 N N . THR A 1 104 ? -28.513 8.515 40.432 1.00 96.00 104 THR A N 1
ATOM 717 C CA . THR A 1 104 ? -27.690 7.634 39.597 1.00 96.00 104 THR A CA 1
ATOM 718 C C . THR A 1 104 ? -27.775 8.070 38.142 1.00 96.00 104 THR A C 1
ATOM 720 O O . THR A 1 104 ? -28.867 8.253 37.607 1.00 96.00 104 THR A O 1
ATOM 723 N N . LYS A 1 105 ? -26.621 8.259 37.494 1.00 97.19 105 LYS A N 1
ATOM 724 C CA . LYS A 1 105 ? -26.529 8.705 36.096 1.00 97.19 105 LYS A CA 1
ATOM 725 C C . LYS A 1 105 ? -25.691 7.742 35.267 1.00 97.19 105 LYS A C 1
ATOM 727 O O . LYS A 1 105 ? -24.698 7.189 35.736 1.00 97.19 105 LYS A O 1
ATOM 732 N N . ARG A 1 106 ? -26.075 7.574 34.002 1.00 97.81 106 ARG A N 1
ATOM 733 C CA . ARG A 1 106 ? -25.376 6.723 33.035 1.00 97.81 106 ARG A CA 1
ATOM 734 C C . ARG A 1 106 ? -24.537 7.558 32.083 1.00 97.81 106 ARG A C 1
ATOM 736 O O . ARG A 1 106 ? -24.992 8.576 31.573 1.00 97.81 106 ARG A O 1
ATOM 743 N N . PHE A 1 107 ? -23.328 7.082 31.822 1.00 97.50 107 PHE A N 1
ATOM 744 C CA . PHE A 1 107 ? -22.355 7.735 30.962 1.00 97.50 107 PHE A CA 1
ATOM 745 C C . PHE A 1 107 ? -21.796 6.750 29.944 1.00 97.50 107 PHE A C 1
ATOM 747 O O . PHE A 1 107 ? -21.389 5.633 30.277 1.00 97.50 107 PHE A O 1
ATOM 754 N N . THR A 1 108 ? -21.725 7.198 28.698 1.00 97.88 108 THR A N 1
ATOM 755 C CA . THR A 1 108 ? -21.066 6.471 27.616 1.00 97.88 108 THR A CA 1
ATOM 756 C C . THR A 1 108 ? -19.551 6.526 27.800 1.00 97.88 108 THR A C 1
ATOM 758 O O . THR A 1 108 ? -18.989 7.586 28.075 1.00 97.88 108 THR A O 1
ATOM 761 N N . VAL A 1 109 ? -18.881 5.386 27.631 1.00 98.06 109 VAL A N 1
ATOM 762 C CA . VAL A 1 109 ? -17.414 5.300 27.615 1.00 98.06 109 VAL A CA 1
ATOM 763 C C . VAL A 1 109 ? -16.966 5.095 26.166 1.00 98.06 109 VAL A C 1
ATOM 765 O O . VAL A 1 109 ? -17.341 4.078 25.577 1.00 98.06 109 VAL A O 1
ATOM 768 N N . PRO A 1 110 ? -16.204 6.023 25.563 1.00 98.19 110 PRO A N 1
ATOM 769 C CA . PRO A 1 110 ? -15.804 5.907 24.166 1.00 98.19 110 PRO A CA 1
ATOM 770 C C . PRO A 1 110 ? -14.890 4.697 23.941 1.00 98.19 110 PRO A C 1
ATOM 772 O O . PRO A 1 110 ? -14.099 4.328 24.812 1.00 98.19 110 PRO A O 1
ATOM 775 N N . PHE A 1 111 ? -14.990 4.073 22.766 1.00 98.31 111 PHE A N 1
ATOM 776 C CA . PHE A 1 111 ? -14.024 3.059 22.348 1.00 98.31 111 PHE A CA 1
ATOM 777 C C . PHE A 1 111 ? -12.754 3.678 21.764 1.00 98.31 111 PHE A C 1
ATOM 779 O O . PHE A 1 111 ? -12.751 4.786 21.232 1.00 98.31 111 PHE A O 1
ATOM 786 N N . THR A 1 112 ? -11.675 2.904 21.796 1.00 98.25 112 THR A N 1
ATOM 787 C CA . THR A 1 112 ? -10.418 3.231 21.121 1.00 98.25 112 THR A CA 1
ATOM 788 C C . THR A 1 112 ? -10.329 2.544 19.761 1.00 98.25 112 THR A C 1
ATOM 790 O O . THR A 1 112 ? -10.988 1.530 19.514 1.00 98.25 112 THR A O 1
ATOM 793 N N . THR A 1 113 ? -9.506 3.090 18.865 1.00 98.38 113 THR A N 1
ATOM 794 C CA . THR A 1 113 ? -9.194 2.465 17.573 1.00 98.38 113 THR A CA 1
ATOM 795 C C . THR A 1 113 ? -7.748 1.996 17.574 1.00 98.38 113 THR A C 1
ATOM 797 O O . THR A 1 113 ? -6.853 2.773 17.888 1.00 98.38 113 THR A O 1
ATOM 800 N N . VAL A 1 114 ? -7.527 0.736 17.208 1.00 98.12 114 VAL A N 1
ATOM 801 C CA . VAL A 1 114 ? -6.199 0.140 17.040 1.00 98.12 114 VAL A CA 1
ATOM 802 C C . VAL A 1 114 ? -6.024 -0.258 15.582 1.00 98.12 114 VAL A C 1
ATOM 804 O O . VAL A 1 114 ? -6.930 -0.827 14.963 1.00 98.12 114 VAL A O 1
ATOM 807 N N . THR A 1 115 ? -4.856 0.054 15.031 1.00 97.94 115 THR A N 1
ATOM 808 C CA . THR A 1 115 ? -4.478 -0.298 13.665 1.00 97.94 115 THR A CA 1
ATOM 809 C C . THR A 1 115 ? -3.454 -1.427 13.669 1.00 97.94 115 THR A C 1
ATOM 811 O O . THR A 1 115 ? -2.611 -1.515 14.559 1.00 97.94 115 THR A O 1
ATOM 814 N N . HIS A 1 116 ? -3.527 -2.307 12.675 1.00 97.06 116 HIS A N 1
ATOM 815 C CA . HIS A 1 116 ? -2.506 -3.326 12.429 1.00 97.06 116 HIS A CA 1
ATOM 816 C C . HIS A 1 116 ? -2.214 -3.425 10.931 1.00 97.06 116 HIS A C 1
ATOM 818 O O . HIS A 1 116 ? -3.062 -3.088 10.103 1.00 97.06 116 HIS A O 1
ATOM 824 N N . LYS A 1 117 ? -0.999 -3.853 10.584 1.00 97.56 117 LYS A N 1
ATOM 825 C CA . LYS A 1 117 ? -0.576 -4.038 9.191 1.00 97.56 117 LYS A CA 1
ATOM 826 C C . LYS A 1 117 ? -1.125 -5.355 8.647 1.00 97.56 117 LYS A C 1
ATOM 828 O O . LYS A 1 117 ? -1.059 -6.369 9.335 1.00 97.56 117 LYS A O 1
ATOM 833 N N . ASP A 1 118 ? -1.612 -5.327 7.414 1.00 97.75 118 ASP A N 1
ATOM 834 C CA . ASP A 1 118 ? -2.148 -6.483 6.699 1.00 97.75 118 ASP A CA 1
ATOM 835 C C . ASP A 1 118 ? -1.478 -6.607 5.320 1.00 97.75 118 ASP A C 1
ATOM 837 O O . ASP A 1 118 ? -1.668 -5.772 4.430 1.00 97.75 118 ASP A O 1
ATOM 841 N N . ALA A 1 119 ? -0.687 -7.669 5.144 1.00 96.88 119 ALA A N 1
ATOM 842 C CA . ALA A 1 119 ? 0.032 -7.966 3.906 1.00 96.88 119 ALA A CA 1
ATOM 843 C C . ALA A 1 119 ? -0.857 -8.574 2.804 1.00 96.88 119 ALA A C 1
ATOM 845 O O . ALA A 1 119 ? -0.418 -8.681 1.660 1.00 96.88 119 ALA A O 1
ATOM 846 N N . GLY A 1 120 ? -2.094 -8.964 3.121 1.00 96.44 120 GLY A N 1
ATOM 847 C CA . GLY A 1 120 ? -3.093 -9.396 2.144 1.00 96.44 120 GLY A CA 1
ATOM 848 C C . GLY A 1 120 ? -3.840 -8.228 1.497 1.00 96.44 120 GLY A C 1
ATOM 849 O O . GLY A 1 120 ? -4.380 -8.371 0.398 1.00 96.44 120 GLY A O 1
ATOM 850 N N . LEU A 1 121 ? -3.840 -7.059 2.140 1.00 97.38 121 LEU A N 1
ATOM 851 C CA . LEU A 1 121 ? -4.571 -5.880 1.691 1.00 97.38 121 LEU A CA 1
ATOM 852 C C . LEU A 1 121 ? -3.650 -4.902 0.942 1.00 97.38 121 LEU A C 1
ATOM 854 O O . LEU A 1 121 ? -2.554 -4.585 1.402 1.00 97.38 121 LEU A O 1
ATOM 858 N N . HIS A 1 122 ? -4.096 -4.412 -0.220 1.00 96.75 122 HIS A N 1
ATOM 859 C CA . HIS A 1 122 ? -3.337 -3.461 -1.047 1.00 96.75 122 HIS A CA 1
ATOM 860 C C . HIS A 1 122 ? -2.999 -2.179 -0.288 1.00 96.75 122 HIS A C 1
ATOM 862 O O . HIS A 1 122 ? -3.815 -1.666 0.486 1.00 96.75 122 HIS A O 1
ATOM 868 N N . LYS A 1 123 ? -1.798 -1.648 -0.531 1.00 95.94 123 LYS A N 1
ATOM 869 C CA . LYS A 1 123 ? -1.338 -0.395 0.065 1.00 95.94 123 LYS A CA 1
ATOM 870 C C . LYS A 1 123 ? -2.357 0.726 -0.157 1.00 95.94 123 LYS A C 1
ATOM 872 O O . LYS A 1 123 ? -2.971 0.850 -1.213 1.00 95.94 123 LYS A O 1
ATOM 877 N N . GLY A 1 124 ? -2.587 1.513 0.892 1.00 93.56 124 GLY A N 1
ATOM 878 C CA . GLY A 1 124 ? -3.573 2.598 0.889 1.00 93.56 124 GLY A CA 1
ATOM 879 C C . GLY A 1 124 ? -5.030 2.152 1.068 1.00 93.56 124 GLY A C 1
ATOM 880 O O . GLY A 1 124 ? -5.904 3.005 1.214 1.00 93.56 124 GLY A O 1
ATOM 881 N N . LYS A 1 125 ? -5.322 0.845 1.107 1.00 96.56 125 LYS A N 1
ATOM 882 C CA . LYS A 1 125 ? -6.644 0.330 1.489 1.00 96.56 125 LYS A CA 1
ATOM 883 C C . LYS A 1 125 ? -6.691 0.030 2.983 1.00 96.56 125 LYS A C 1
ATOM 885 O O . LYS A 1 125 ? -5.686 -0.315 3.602 1.00 96.56 125 LYS A O 1
ATOM 890 N N . THR A 1 126 ? -7.881 0.148 3.560 1.00 97.44 126 THR A N 1
ATOM 891 C CA . THR A 1 126 ? -8.143 -0.214 4.954 1.00 97.44 126 THR A CA 1
ATOM 892 C C . THR A 1 126 ? -9.373 -1.103 5.044 1.00 97.44 126 THR A C 1
ATOM 894 O O . THR A 1 126 ? -10.263 -1.044 4.195 1.00 97.44 126 THR A O 1
ATOM 897 N N . LYS A 1 127 ? -9.416 -1.953 6.069 1.00 97.56 127 LYS A N 1
ATOM 898 C CA . LYS A 1 127 ? -10.561 -2.820 6.351 1.00 97.56 127 LYS A CA 1
ATOM 899 C C . LYS A 1 127 ? -10.840 -2.825 7.844 1.00 97.56 127 LYS A C 1
ATOM 901 O O . LYS A 1 127 ? -9.944 -3.057 8.649 1.00 97.56 127 LYS A O 1
ATOM 906 N N . VAL A 1 128 ? -12.089 -2.582 8.231 1.00 97.88 128 VAL A N 1
ATOM 907 C CA . VAL A 1 128 ? -12.503 -2.771 9.625 1.00 97.88 128 VAL A CA 1
ATOM 908 C C . VAL A 1 128 ? -12.613 -4.272 9.875 1.00 97.88 128 VAL A C 1
ATOM 910 O O . VAL A 1 128 ? -13.447 -4.940 9.274 1.00 97.88 128 VAL A O 1
ATOM 913 N N . VAL A 1 129 ? -11.749 -4.798 10.740 1.00 97.31 129 VAL A N 1
ATOM 914 C CA . VAL A 1 129 ? -11.750 -6.214 11.141 1.00 97.31 129 VAL A CA 1
ATOM 915 C C . VAL A 1 129 ? -12.705 -6.433 12.307 1.00 97.31 129 VAL A C 1
ATOM 917 O O . VAL A 1 129 ? -13.390 -7.447 12.371 1.00 97.31 129 VAL A O 1
ATOM 920 N N . ARG A 1 130 ? -12.795 -5.452 13.212 1.00 97.88 130 ARG A N 1
ATOM 921 C CA . ARG A 1 130 ? -13.758 -5.456 14.314 1.00 97.88 130 ARG A CA 1
ATOM 922 C C . ARG A 1 130 ? -14.318 -4.059 14.531 1.00 97.88 130 ARG A C 1
ATOM 924 O O . ARG A 1 130 ? -13.553 -3.104 14.672 1.00 97.88 130 ARG A O 1
ATOM 931 N N . ALA A 1 131 ? -15.641 -3.943 14.571 1.00 97.88 131 ALA A N 1
ATOM 932 C CA . ALA A 1 131 ? -16.306 -2.688 14.898 1.00 97.88 131 ALA A CA 1
ATOM 933 C C . ALA A 1 131 ? -16.042 -2.291 16.359 1.00 97.88 131 ALA A C 1
ATOM 935 O O . ALA A 1 131 ? -15.930 -3.144 17.240 1.00 97.88 131 ALA A O 1
ATOM 936 N N . GLY A 1 132 ? -15.927 -0.985 16.601 1.00 98.06 132 GLY A N 1
ATOM 937 C CA . GLY A 1 132 ? -15.848 -0.445 17.953 1.00 98.06 132 GLY A CA 1
ATOM 938 C C . GLY A 1 132 ? -17.239 -0.275 18.545 1.00 98.06 132 GLY A C 1
ATOM 939 O O . GLY A 1 132 ? -18.168 0.101 17.833 1.00 98.06 132 GLY A O 1
ATOM 940 N N . VAL A 1 133 ? -17.378 -0.532 19.843 1.00 98.19 133 VAL A N 1
ATOM 941 C CA . VAL A 1 133 ? -18.640 -0.346 20.569 1.00 98.19 133 VAL A CA 1
ATOM 942 C C . VAL A 1 133 ? -18.360 0.420 21.846 1.00 98.19 133 VAL A C 1
ATOM 944 O O . VAL A 1 133 ? -17.492 0.037 22.628 1.00 98.19 133 VAL A O 1
ATOM 947 N N . ASN A 1 134 ? -19.110 1.495 22.078 1.00 98.44 134 ASN A N 1
ATOM 948 C CA . ASN A 1 134 ? -18.968 2.262 23.305 1.00 98.44 134 ASN A CA 1
ATOM 949 C C . ASN A 1 134 ? -19.395 1.436 24.527 1.00 98.44 134 ASN A C 1
ATOM 951 O O . ASN A 1 134 ? -20.398 0.705 24.526 1.00 98.44 134 ASN A O 1
ATOM 955 N N . GLY A 1 135 ? -18.624 1.601 25.592 1.00 98.12 135 GLY A N 1
ATOM 956 C CA . GLY A 1 135 ? -18.959 1.102 26.909 1.00 98.12 135 GLY A CA 1
ATOM 957 C C . GLY A 1 135 ? -20.043 1.946 27.570 1.00 98.12 135 GLY A C 1
ATOM 958 O O . GLY A 1 135 ? -20.442 3.003 27.078 1.00 98.12 135 GLY A O 1
ATOM 959 N N . LEU A 1 136 ? -20.498 1.471 28.719 1.00 98.31 136 LEU A N 1
ATOM 960 C CA . LEU A 1 136 ? -21.476 2.140 29.561 1.00 98.31 136 LEU A CA 1
ATOM 961 C C . LEU A 1 136 ? -21.009 2.031 31.007 1.00 98.31 136 LEU A C 1
ATOM 963 O O . LEU A 1 136 ? -20.709 0.933 31.482 1.00 98.31 136 LEU A O 1
ATOM 967 N N . LYS A 1 137 ? -20.964 3.162 31.703 1.00 97.94 137 LYS A N 1
ATOM 968 C CA . LYS A 1 137 ? -20.740 3.217 33.144 1.00 97.94 137 LYS A CA 1
ATOM 969 C C . LYS A 1 137 ? -21.888 3.941 33.822 1.00 97.94 137 LYS A C 1
ATOM 971 O O . LYS A 1 137 ? -22.548 4.789 33.229 1.00 97.94 137 LYS A O 1
ATOM 976 N N . GLU A 1 138 ? -22.094 3.603 35.072 1.00 98.06 138 GLU A N 1
ATOM 977 C CA . GLU A 1 138 ? -23.066 4.211 35.953 1.00 98.06 138 GLU A CA 1
ATOM 978 C C . GLU A 1 138 ? -22.313 4.862 37.104 1.00 98.06 138 GLU A C 1
ATOM 980 O O . GLU A 1 138 ? -21.365 4.281 37.635 1.00 98.06 138 GLU A O 1
ATOM 985 N N . VAL A 1 139 ? -22.680 6.095 37.426 1.00 97.81 139 VAL A N 1
ATOM 986 C CA . VAL A 1 139 ? -22.079 6.868 38.508 1.00 97.81 139 VAL A CA 1
ATOM 987 C C . VAL A 1 139 ? -23.198 7.261 39.455 1.00 97.81 139 VAL A C 1
ATOM 989 O O . VAL A 1 139 ? -24.184 7.877 39.038 1.00 97.81 139 VAL A O 1
ATOM 992 N N . THR A 1 140 ? -23.041 6.876 40.713 1.00 96.44 140 THR A N 1
ATOM 993 C CA . THR A 1 140 ? -23.964 7.209 41.793 1.00 96.44 140 THR A CA 1
ATOM 994 C C . THR A 1 140 ? -23.419 8.411 42.542 1.00 96.44 140 THR A C 1
ATOM 996 O O . THR A 1 140 ? -22.222 8.488 42.836 1.00 96.44 140 THR A O 1
ATOM 999 N N . TYR A 1 141 ? -24.312 9.352 42.813 1.00 96.19 141 TYR A N 1
ATOM 1000 C CA . TYR A 1 141 ? -24.057 10.579 43.535 1.00 96.19 141 TYR A CA 1
ATOM 1001 C C . TYR A 1 141 ? -24.873 10.577 44.820 1.00 96.19 141 TYR A C 1
ATOM 1003 O O . TYR A 1 141 ? -26.068 10.289 44.775 1.00 96.19 141 TYR A O 1
ATOM 1011 N N . THR A 1 142 ? -24.248 10.951 45.929 1.00 95.75 142 THR A N 1
ATOM 1012 C CA . THR A 1 142 ? -24.917 11.224 47.204 1.00 95.75 142 THR A CA 1
ATOM 1013 C C . THR A 1 142 ? -24.651 12.680 47.552 1.00 95.75 142 THR A C 1
ATOM 1015 O O . THR A 1 142 ? -23.493 13.101 47.551 1.00 95.75 142 THR A O 1
ATOM 1018 N N . ASP A 1 143 ? -25.710 13.466 47.742 1.00 92.44 143 ASP A N 1
ATOM 1019 C CA . ASP A 1 143 ? -25.639 14.911 48.010 1.00 92.44 143 ASP A CA 1
ATOM 1020 C C . ASP A 1 143 ? -24.749 15.656 46.993 1.00 92.44 143 ASP A C 1
ATOM 1022 O O . ASP A 1 143 ? -23.920 16.506 47.318 1.00 92.44 143 ASP A O 1
ATOM 1026 N N . GLY A 1 144 ? -24.873 15.264 45.719 1.00 90.31 144 GLY A N 1
ATOM 1027 C CA . GLY A 1 144 ? -24.129 15.842 44.596 1.00 90.31 144 GLY A CA 1
ATOM 1028 C C . GLY A 1 144 ? -22.682 15.356 44.426 1.00 90.31 144 GLY A C 1
ATOM 1029 O O . GLY A 1 144 ? -22.055 15.691 43.420 1.00 90.31 144 GLY A O 1
ATOM 1030 N N . LYS A 1 145 ? -22.141 14.532 45.333 1.00 93.56 145 LYS A N 1
ATOM 1031 C CA . LYS A 1 145 ? -20.775 13.982 45.242 1.00 93.56 145 LYS A CA 1
ATOM 1032 C C . LYS A 1 145 ? -20.771 12.555 44.718 1.00 93.56 145 LYS A C 1
ATOM 1034 O O . LYS A 1 145 ? -21.621 11.761 45.096 1.00 93.56 145 LYS A O 1
ATOM 1039 N N . VAL A 1 146 ? -19.791 12.210 43.881 1.00 95.50 146 VAL A N 1
ATOM 1040 C CA . VAL A 1 146 ? -19.621 10.836 43.382 1.00 95.50 146 VAL A CA 1
ATOM 1041 C C . VAL A 1 146 ? -19.271 9.908 44.542 1.00 95.50 146 VAL A C 1
ATOM 1043 O O . VAL A 1 146 ? -18.245 10.096 45.189 1.00 95.50 146 VAL A O 1
ATOM 1046 N N . THR A 1 147 ? -20.094 8.889 44.764 1.00 96.06 147 THR A N 1
ATOM 1047 C CA . THR A 1 147 ? -19.896 7.888 45.822 1.00 96.06 147 THR A CA 1
ATOM 1048 C C . THR A 1 147 ? -19.612 6.496 45.273 1.00 96.06 147 THR A C 1
ATOM 1050 O O . THR A 1 147 ? -18.892 5.729 45.906 1.00 96.06 147 THR A O 1
ATOM 1053 N N . ALA A 1 148 ? -20.093 6.173 44.070 1.00 95.00 148 ALA A N 1
ATOM 1054 C CA . ALA A 1 148 ? -19.786 4.906 43.414 1.00 95.00 148 ALA A CA 1
ATOM 1055 C C . ALA A 1 148 ? -19.687 5.052 41.893 1.00 95.00 148 ALA A C 1
ATOM 1057 O O . ALA A 1 148 ? -20.353 5.883 41.276 1.00 95.00 148 ALA A O 1
ATOM 1058 N N . THR A 1 149 ? -18.861 4.211 41.271 1.00 96.88 149 THR A N 1
ATOM 1059 C CA . THR A 1 149 ? -18.808 4.044 39.814 1.00 96.88 149 THR A CA 1
ATOM 1060 C C . THR A 1 149 ? -18.845 2.562 39.476 1.00 96.88 149 THR A C 1
ATOM 1062 O O . THR A 1 149 ? -18.023 1.788 39.960 1.00 96.88 149 THR A O 1
ATOM 1065 N N . LYS A 1 150 ? -19.769 2.168 38.602 1.00 97.31 150 LYS A N 1
ATOM 1066 C CA . LYS A 1 150 ? -19.936 0.791 38.134 1.00 97.31 150 LYS A CA 1
ATOM 1067 C C . LYS A 1 150 ? -19.839 0.742 36.617 1.00 97.31 150 LYS A C 1
ATOM 1069 O O . LYS A 1 150 ? -20.592 1.407 35.911 1.00 97.31 150 LYS A O 1
ATOM 1074 N N . VAL A 1 151 ? -18.926 -0.066 36.087 1.00 97.25 151 VAL A N 1
ATOM 1075 C CA . VAL A 1 151 ? -18.853 -0.314 34.640 1.00 97.25 151 VAL A CA 1
ATOM 1076 C C . VAL A 1 151 ? -19.883 -1.383 34.283 1.00 97.25 151 VAL A C 1
ATOM 1078 O O . VAL A 1 151 ? -19.735 -2.535 34.674 1.00 97.25 151 VAL A O 1
ATOM 1081 N N . ILE A 1 152 ? -20.925 -0.999 33.542 1.00 97.25 152 ILE A N 1
ATOM 1082 C CA . ILE A 1 152 ? -21.979 -1.911 33.069 1.00 97.25 152 ILE A CA 1
ATOM 1083 C C . ILE A 1 152 ? -21.484 -2.690 31.850 1.00 97.25 152 ILE A C 1
ATOM 1085 O O . ILE A 1 152 ? -21.666 -3.898 31.753 1.00 97.25 152 ILE A O 1
ATOM 1089 N N . ARG A 1 153 ? -20.838 -1.995 30.908 1.00 97.62 153 ARG A N 1
ATOM 1090 C CA . ARG A 1 153 ? -20.279 -2.599 29.697 1.00 97.62 153 ARG A CA 1
ATOM 1091 C C . ARG A 1 153 ? -18.931 -1.974 29.393 1.00 97.62 153 ARG A C 1
ATOM 1093 O O . ARG A 1 153 ? -18.827 -0.753 29.289 1.00 97.62 153 ARG A O 1
ATOM 1100 N N . LYS A 1 154 ? -17.901 -2.801 29.221 1.00 97.94 154 LYS A N 1
ATOM 1101 C CA . LYS A 1 154 ? -16.592 -2.319 28.765 1.00 97.94 154 LYS A CA 1
ATOM 1102 C C . LYS A 1 154 ? -16.675 -1.904 27.289 1.00 97.94 154 LYS A C 1
ATOM 1104 O O . LYS A 1 154 ? -17.385 -2.561 26.526 1.00 97.94 154 LYS A O 1
ATOM 1109 N N . PRO A 1 155 ? -15.982 -0.831 26.876 1.00 98.12 155 PRO A N 1
ATOM 1110 C CA . PRO A 1 155 ? -15.887 -0.492 25.464 1.00 98.12 155 PRO A CA 1
ATOM 1111 C C . PRO A 1 155 ? -15.152 -1.597 24.695 1.00 98.12 155 PRO A C 1
ATOM 1113 O O . PRO A 1 155 ? -14.180 -2.170 25.188 1.00 98.12 155 PRO A O 1
ATOM 1116 N N . VAL A 1 156 ? -15.603 -1.876 23.474 1.00 98.12 156 VAL A N 1
ATOM 1117 C CA . VAL A 1 156 ? -14.935 -2.786 22.538 1.00 98.12 156 VAL A CA 1
ATOM 1118 C C . VAL A 1 156 ? -14.105 -1.953 21.577 1.00 98.12 156 VAL A C 1
ATOM 1120 O O . VAL A 1 156 ? -14.640 -1.109 20.863 1.00 98.12 156 VAL A O 1
ATOM 1123 N N . THR A 1 157 ? -12.800 -2.202 21.541 1.00 98.50 157 THR A N 1
ATOM 1124 C CA . THR A 1 157 ? -11.867 -1.518 20.640 1.00 98.50 157 THR A CA 1
ATOM 1125 C C . THR A 1 157 ? -12.162 -1.843 19.176 1.00 98.50 157 THR A C 1
ATOM 1127 O O . THR A 1 157 ? -12.248 -3.022 18.800 1.00 98.50 157 THR A O 1
ATOM 1130 N N . LYS A 1 158 ? -12.226 -0.795 18.347 1.00 98.56 158 LYS A N 1
ATOM 1131 C CA . LYS A 1 158 ? -12.285 -0.892 16.885 1.00 98.56 158 LYS A CA 1
ATOM 1132 C C . LYS A 1 158 ? -10.931 -1.354 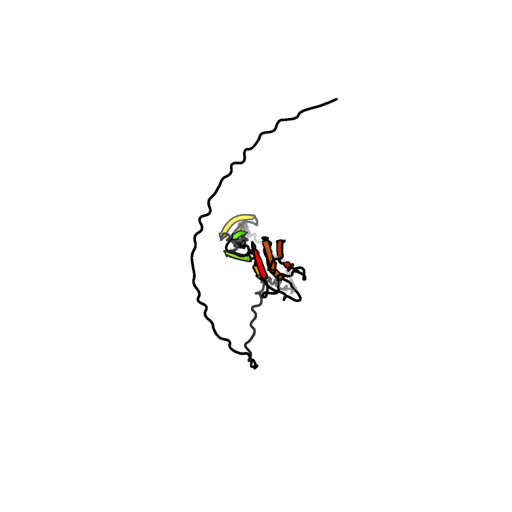16.355 1.00 98.56 158 LYS A C 1
ATOM 1134 O O . LYS A 1 158 ? -9.919 -0.716 16.633 1.00 98.56 158 LYS A O 1
ATOM 1139 N N . LEU A 1 159 ? -10.914 -2.428 15.573 1.00 98.19 159 LEU A N 1
ATOM 1140 C CA . LEU A 1 159 ? -9.703 -2.937 14.933 1.00 98.19 159 LEU A CA 1
ATOM 1141 C C . LEU A 1 159 ? -9.753 -2.657 13.433 1.00 98.19 159 LEU A C 1
ATOM 1143 O O . LEU A 1 159 ? -10.685 -3.088 12.750 1.00 98.19 159 LEU A O 1
ATOM 1147 N N . VAL A 1 160 ? -8.743 -1.955 12.926 1.00 98.56 160 VAL A N 1
ATOM 1148 C CA . VAL A 1 160 ? -8.615 -1.612 11.505 1.00 98.56 160 VAL A CA 1
ATOM 1149 C C . VAL A 1 160 ? -7.328 -2.215 10.948 1.00 98.56 160 VAL A C 1
ATOM 1151 O O . VAL A 1 160 ? -6.244 -1.974 11.473 1.00 98.56 160 VAL A O 1
ATOM 1154 N N . ALA A 1 161 ? -7.451 -3.004 9.887 1.00 98.25 161 ALA A N 1
ATOM 1155 C CA . ALA A 1 161 ? -6.338 -3.466 9.072 1.00 98.25 161 ALA A CA 1
ATOM 1156 C C . ALA A 1 161 ? -5.937 -2.364 8.086 1.00 98.25 161 ALA A C 1
ATOM 1158 O O . ALA A 1 161 ? -6.797 -1.789 7.412 1.00 98.25 161 ALA A O 1
ATOM 1159 N N . ILE A 1 162 ? -4.641 -2.080 7.997 1.00 98.19 162 ILE A N 1
ATOM 1160 C CA . ILE A 1 162 ? -4.045 -1.180 7.008 1.00 98.19 162 ILE A CA 1
ATOM 1161 C C . ILE A 1 162 ? -3.255 -2.029 6.021 1.00 98.19 162 ILE A C 1
ATOM 1163 O O . ILE A 1 162 ? -2.357 -2.770 6.420 1.00 98.19 162 ILE A O 1
ATOM 1167 N N . GLY A 1 163 ? -3.575 -1.893 4.738 1.00 98.06 163 GLY A N 1
ATOM 1168 C CA . GLY A 1 163 ? -2.930 -2.656 3.688 1.00 98.06 163 GLY A CA 1
ATOM 1169 C C . GLY A 1 163 ? -1.479 -2.261 3.468 1.00 98.06 163 GLY A C 1
ATOM 1170 O O . GLY A 1 163 ? -1.139 -1.077 3.404 1.00 98.06 163 GLY A O 1
ATOM 1171 N N . THR A 1 164 ? -0.622 -3.269 3.338 1.00 97.56 164 THR A N 1
ATOM 1172 C CA . THR A 1 164 ? 0.806 -3.120 3.032 1.00 97.56 164 THR A CA 1
ATOM 1173 C C . THR A 1 164 ? 1.235 -3.896 1.793 1.00 97.56 164 THR A C 1
ATOM 1175 O O . THR A 1 164 ? 2.413 -3.867 1.445 1.00 97.56 164 THR A O 1
ATOM 1178 N N . LYS A 1 165 ? 0.312 -4.592 1.121 1.00 97.31 165 LYS A N 1
ATOM 1179 C CA . LYS A 1 165 ? 0.611 -5.326 -0.108 1.00 97.31 165 LYS A CA 1
ATOM 1180 C C . LYS A 1 165 ? 0.964 -4.345 -1.220 1.00 97.31 165 LYS A C 1
ATOM 1182 O O . LYS A 1 165 ? 0.143 -3.506 -1.590 1.00 97.31 165 LYS A O 1
ATOM 1187 N N . LEU A 1 166 ? 2.182 -4.468 -1.730 1.00 96.88 166 LEU A N 1
ATOM 1188 C CA . LEU A 1 166 ? 2.686 -3.649 -2.822 1.00 96.88 166 LEU A CA 1
ATOM 1189 C C . LEU A 1 166 ? 2.272 -4.243 -4.167 1.00 96.88 166 LEU A C 1
ATOM 1191 O O . LEU A 1 166 ? 2.304 -5.459 -4.366 1.00 96.88 166 LEU A O 1
ATOM 1195 N N . THR A 1 167 ? 1.912 -3.366 -5.089 1.00 95.94 167 THR A N 1
ATOM 1196 C CA . THR A 1 167 ? 1.643 -3.682 -6.486 1.00 95.94 167 THR A CA 1
ATOM 1197 C C . THR A 1 167 ? 2.960 -3.646 -7.245 1.00 95.94 167 THR A C 1
ATOM 1199 O O . THR A 1 167 ? 3.683 -2.651 -7.196 1.00 95.94 167 THR A O 1
ATOM 1202 N N . GLN A 1 168 ? 3.285 -4.735 -7.937 1.00 95.56 168 GLN A N 1
ATOM 1203 C CA . GLN A 1 168 ? 4.467 -4.775 -8.793 1.00 95.56 168 GLN A CA 1
ATOM 1204 C C . GLN A 1 168 ? 4.269 -3.893 -10.027 1.00 95.56 168 GLN A C 1
ATOM 1206 O O . GLN A 1 168 ? 3.137 -3.757 -10.493 1.00 95.56 168 GLN A O 1
ATOM 1211 N N . PRO A 1 169 ? 5.348 -3.313 -10.573 1.00 97.44 169 PRO A N 1
ATOM 1212 C CA . PRO A 1 169 ? 5.260 -2.511 -11.775 1.00 97.44 169 PRO A CA 1
ATOM 1213 C C . PRO A 1 169 ? 4.854 -3.369 -12.976 1.00 97.44 169 PRO A C 1
ATOM 1215 O O . PRO A 1 169 ? 5.287 -4.514 -13.107 1.00 97.44 169 PRO A O 1
ATOM 1218 N N . TRP A 1 170 ? 4.049 -2.811 -13.879 1.00 97.12 170 TRP A N 1
ATOM 1219 C CA . TRP A 1 170 ? 3.638 -3.494 -15.110 1.00 97.12 170 TR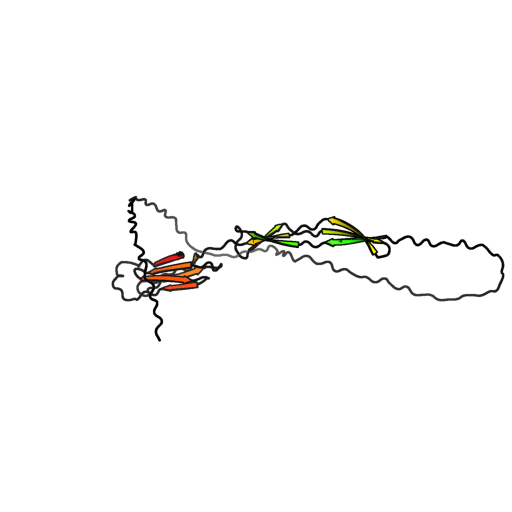P A CA 1
ATOM 1220 C C . TRP A 1 170 ? 3.741 -2.585 -16.328 1.00 97.12 170 TRP A C 1
ATOM 1222 O O . TRP A 1 170 ? 3.714 -1.356 -16.236 1.00 97.12 170 TRP A O 1
ATOM 1232 N N . LEU A 1 171 ? 3.851 -3.214 -17.495 1.00 97.44 171 LEU A N 1
ATOM 1233 C CA . LEU A 1 171 ? 3.929 -2.527 -18.777 1.00 97.44 171 LEU A CA 1
ATOM 1234 C C . LEU A 1 171 ? 2.535 -2.332 -19.374 1.00 97.44 171 LEU A C 1
ATOM 1236 O O . LEU A 1 171 ? 1.701 -3.233 -19.334 1.00 97.44 171 LEU A O 1
ATOM 1240 N N . SER A 1 172 ? 2.314 -1.180 -19.992 1.00 97.25 172 SER A N 1
ATOM 1241 C CA . SER A 1 172 ? 1.114 -0.851 -20.769 1.00 97.25 172 SER A CA 1
ATOM 1242 C C . SER A 1 172 ? 1.489 0.029 -21.964 1.00 97.25 172 SER A C 1
ATOM 1244 O O . SER A 1 172 ? 2.631 0.484 -22.053 1.00 97.25 172 SER A O 1
ATOM 1246 N N . ASN A 1 173 ? 0.550 0.253 -22.890 1.00 95.75 173 ASN A N 1
ATOM 1247 C CA . ASN A 1 173 ? 0.730 1.142 -24.047 1.00 95.75 173 ASN A CA 1
ATOM 1248 C C . ASN A 1 173 ? 2.015 0.859 -24.844 1.00 95.75 173 ASN A C 1
ATOM 1250 O O . ASN A 1 173 ? 2.756 1.772 -25.206 1.00 95.75 173 ASN A O 1
ATOM 1254 N N . LYS A 1 174 ? 2.306 -0.424 -25.080 1.00 95.31 174 LYS A N 1
ATOM 1255 C CA . LYS A 1 174 ? 3.456 -0.835 -25.890 1.00 95.31 174 LYS A CA 1
ATOM 1256 C C . LYS A 1 174 ? 3.197 -0.447 -27.342 1.00 95.31 174 LYS A C 1
ATOM 1258 O O . LYS A 1 174 ? 2.194 -0.869 -27.912 1.00 95.31 174 LYS A O 1
ATOM 1263 N N . GLN A 1 175 ? 4.089 0.341 -27.927 1.00 93.44 175 GLN A N 1
ATOM 1264 C CA . GLN A 1 175 ? 4.013 0.743 -29.328 1.00 93.44 175 GLN A CA 1
ATOM 1265 C C . GLN A 1 175 ? 5.385 0.616 -29.968 1.00 93.44 175 GLN A C 1
ATOM 1267 O O . GLN A 1 175 ? 6.402 0.958 -29.363 1.00 93.44 175 GLN A O 1
ATOM 1272 N N . CYS A 1 176 ? 5.395 0.158 -31.208 1.00 90.69 176 CYS A N 1
ATOM 1273 C CA . CYS A 1 176 ? 6.603 -0.008 -31.990 1.00 90.69 176 CYS A CA 1
ATOM 1274 C C . CYS A 1 176 ? 6.424 0.736 -33.306 1.00 90.69 176 CYS A C 1
ATOM 1276 O O . CYS A 1 176 ? 5.368 0.652 -33.933 1.00 90.69 176 CYS A O 1
ATOM 1278 N N . GLY A 1 177 ? 7.454 1.476 -33.687 1.00 87.19 177 GLY A N 1
ATOM 1279 C CA . GLY A 1 177 ? 7.574 2.070 -35.002 1.00 87.19 177 GLY A CA 1
ATOM 1280 C C . GLY A 1 177 ? 7.933 1.031 -36.048 1.00 87.19 177 GLY A C 1
ATOM 1281 O O . GLY A 1 177 ? 8.358 -0.087 -35.734 1.00 87.19 177 GLY A O 1
ATOM 1282 N N . ASP A 1 178 ? 7.764 1.429 -37.299 1.00 84.69 178 ASP A N 1
ATOM 1283 C CA . ASP A 1 178 ? 8.208 0.657 -38.443 1.00 84.69 178 ASP A CA 1
ATOM 1284 C C . ASP A 1 178 ? 9.667 0.985 -38.782 1.00 84.69 178 ASP A C 1
ATOM 1286 O O . ASP A 1 178 ? 10.401 1.626 -38.035 1.00 84.69 178 ASP A O 1
ATOM 1290 N N . TRP A 1 179 ? 10.106 0.519 -39.937 1.00 76.38 179 TRP A N 1
ATOM 1291 C CA . TRP A 1 179 ? 11.459 0.742 -40.411 1.00 76.38 179 TRP A CA 1
ATOM 1292 C C . TRP A 1 179 ? 11.761 2.190 -40.804 1.00 76.38 179 TRP A C 1
ATOM 1294 O O . TRP A 1 179 ? 12.884 2.657 -40.634 1.00 76.38 179 TRP A O 1
ATOM 1304 N N . ARG A 1 180 ? 10.774 2.893 -41.372 1.00 81.62 180 ARG A N 1
ATOM 1305 C CA . ARG A 1 180 ? 10.931 4.261 -41.888 1.00 81.62 180 ARG A CA 1
ATOM 1306 C C . ARG A 1 180 ? 10.986 5.264 -40.743 1.00 81.62 180 ARG A C 1
ATOM 1308 O O . ARG A 1 180 ? 11.682 6.270 -40.847 1.00 81.62 180 ARG A O 1
ATOM 1315 N N . ASN A 1 181 ? 10.276 4.971 -39.658 1.00 86.31 181 ASN A N 1
ATOM 1316 C CA . ASN A 1 181 ? 10.291 5.731 -38.421 1.00 86.31 181 ASN A CA 1
ATOM 1317 C C . ASN A 1 181 ? 10.459 4.781 -37.225 1.00 86.31 181 ASN A C 1
ATOM 1319 O O . ASN A 1 181 ? 9.473 4.401 -36.584 1.00 86.31 181 ASN A O 1
ATOM 1323 N N . PRO A 1 182 ? 11.700 4.378 -36.920 1.00 86.75 182 PRO A N 1
ATOM 1324 C CA . PRO A 1 182 ? 11.936 3.364 -35.919 1.00 86.75 182 PRO A CA 1
ATOM 1325 C C . PRO A 1 182 ? 11.854 3.958 -34.513 1.00 86.75 182 PRO A C 1
ATOM 1327 O O . PRO A 1 182 ? 12.571 4.897 -34.160 1.00 86.75 182 PRO A O 1
ATOM 1330 N N . PHE A 1 183 ? 10.959 3.399 -33.700 1.00 89.62 183 PHE A N 1
ATOM 1331 C CA . PHE A 1 183 ? 10.818 3.744 -32.289 1.00 89.62 183 PHE A CA 1
ATOM 1332 C C . PHE A 1 183 ? 10.309 2.554 -31.469 1.00 89.62 183 PHE A C 1
ATOM 1334 O O . PHE A 1 183 ? 9.648 1.656 -31.987 1.00 89.62 183 PHE A O 1
ATOM 1341 N N . ALA A 1 184 ? 10.573 2.567 -30.167 1.00 93.00 184 ALA A N 1
ATOM 1342 C CA . ALA A 1 184 ? 9.903 1.703 -29.199 1.00 93.00 184 ALA A CA 1
ATOM 1343 C C . ALA A 1 184 ? 9.407 2.557 -28.032 1.00 93.00 184 ALA A C 1
ATOM 1345 O O . ALA A 1 184 ? 10.197 3.256 -27.398 1.00 93.00 184 ALA A O 1
ATOM 1346 N N . ARG A 1 185 ? 8.104 2.502 -27.749 1.00 94.94 185 ARG A N 1
ATOM 1347 C CA . ARG A 1 185 ? 7.452 3.220 -26.649 1.00 94.94 185 ARG A CA 1
ATOM 1348 C C . ARG A 1 185 ? 6.787 2.253 -25.691 1.00 94.94 185 ARG A C 1
ATOM 1350 O O . ARG A 1 185 ? 6.206 1.246 -26.102 1.00 94.94 185 ARG A O 1
ATOM 1357 N N . VAL A 1 186 ? 6.831 2.589 -24.410 1.00 97.25 186 VAL A N 1
ATOM 1358 C CA . VAL A 1 186 ? 6.098 1.861 -23.375 1.00 97.25 186 VAL A CA 1
ATOM 1359 C C . VAL A 1 186 ? 5.806 2.756 -22.178 1.00 97.25 186 VAL A C 1
ATOM 1361 O O . VAL A 1 186 ? 6.613 3.612 -21.812 1.00 97.25 186 VAL A O 1
ATOM 1364 N N . THR A 1 187 ? 4.671 2.518 -21.530 1.00 98.06 187 THR A N 1
ATOM 1365 C CA . THR A 1 187 ? 4.361 3.074 -20.212 1.00 98.06 187 THR A CA 1
ATOM 1366 C C . THR A 1 187 ? 4.631 2.015 -19.152 1.00 98.06 187 THR A C 1
ATOM 1368 O O . THR A 1 187 ? 4.066 0.919 -19.206 1.00 98.06 187 THR A O 1
ATOM 1371 N N . VAL A 1 188 ? 5.464 2.342 -18.167 1.00 98.19 188 VAL A N 1
ATOM 1372 C CA . VAL A 1 188 ? 5.597 1.546 -16.941 1.00 98.19 188 VAL A CA 1
ATOM 1373 C C . VAL A 1 188 ? 4.700 2.167 -15.884 1.00 98.19 188 VAL A C 1
ATOM 1375 O O . VAL A 1 188 ? 4.860 3.344 -15.565 1.00 98.19 188 VAL A O 1
ATOM 1378 N N . ASN A 1 189 ? 3.779 1.384 -15.330 1.00 98.25 189 ASN A N 1
ATOM 1379 C CA . ASN A 1 189 ? 2.957 1.786 -14.194 1.00 98.25 189 ASN A CA 1
ATOM 1380 C C . ASN A 1 189 ? 3.572 1.236 -12.913 1.00 98.25 189 ASN A C 1
ATOM 1382 O O . ASN A 1 189 ? 3.771 0.032 -12.804 1.00 98.25 189 ASN A O 1
ATOM 1386 N N .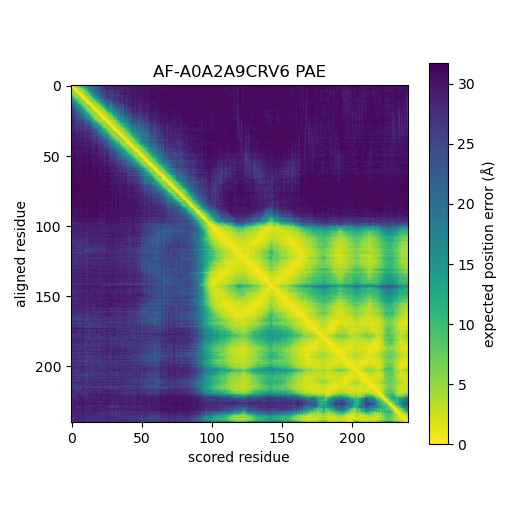 ASP A 1 190 ? 3.849 2.110 -11.950 1.00 97.31 190 ASP A N 1
ATOM 1387 C CA . ASP A 1 190 ? 4.386 1.760 -10.631 1.00 97.31 190 ASP A CA 1
ATOM 1388 C C . ASP A 1 190 ? 3.660 2.611 -9.573 1.00 97.31 190 ASP A C 1
ATOM 1390 O O . ASP A 1 190 ? 4.183 3.637 -9.124 1.00 97.31 190 ASP A O 1
ATOM 1394 N N . PRO A 1 191 ? 2.405 2.262 -9.228 1.00 95.69 191 PRO A N 1
ATOM 1395 C CA . PRO A 1 191 ? 1.564 3.092 -8.365 1.00 95.69 191 PRO A CA 1
ATOM 1396 C C . PRO A 1 191 ? 2.128 3.202 -6.944 1.00 95.69 191 PRO A C 1
ATOM 1398 O O . PRO A 1 191 ? 1.970 4.232 -6.289 1.00 95.69 191 PRO A O 1
ATOM 1401 N N . ASP A 1 192 ? 2.826 2.161 -6.486 1.00 95.94 192 ASP A N 1
ATOM 1402 C CA . ASP A 1 192 ? 3.372 2.081 -5.134 1.00 95.94 192 ASP A CA 1
ATOM 1403 C C . ASP A 1 192 ? 4.813 2.595 -5.017 1.00 95.94 192 ASP A C 1
ATOM 1405 O O . ASP A 1 192 ? 5.344 2.647 -3.900 1.00 95.94 192 ASP A O 1
ATOM 1409 N N . LYS A 1 193 ? 5.403 3.040 -6.136 1.00 96.06 193 LYS A N 1
ATOM 1410 C CA . LYS A 1 193 ? 6.771 3.565 -6.249 1.00 96.06 193 LYS A CA 1
ATOM 1411 C C . LYS A 1 193 ? 7.825 2.576 -5.742 1.00 96.06 193 LYS A C 1
ATOM 1413 O O . LYS A 1 193 ? 8.784 2.986 -5.088 1.00 96.06 193 LYS A O 1
ATOM 1418 N N . VAL A 1 194 ? 7.645 1.284 -6.020 1.00 95.94 194 VAL A N 1
ATOM 1419 C CA . VAL A 1 194 ? 8.595 0.237 -5.602 1.00 95.94 194 VAL A CA 1
ATOM 1420 C C . VAL A 1 194 ? 9.886 0.259 -6.423 1.00 95.94 194 VAL A C 1
ATOM 1422 O O . VAL A 1 194 ? 10.906 -0.253 -5.968 1.00 95.94 194 VAL A O 1
ATOM 1425 N N . GLY A 1 195 ? 9.861 0.909 -7.590 1.00 96.88 195 GLY A N 1
ATOM 1426 C CA . GLY A 1 195 ? 10.992 1.001 -8.504 1.00 96.88 195 GLY A CA 1
ATOM 1427 C C . GLY A 1 195 ? 11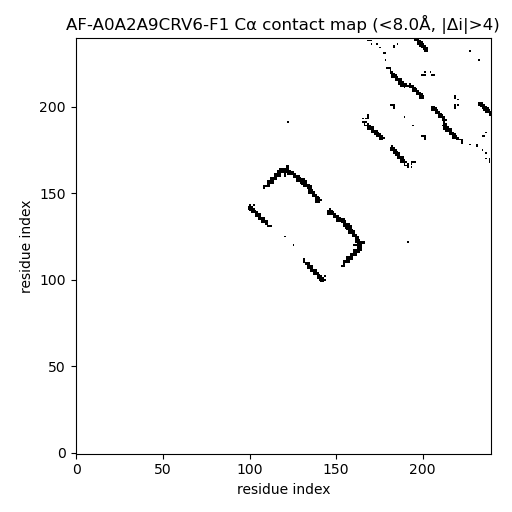.070 -0.167 -9.486 1.00 96.88 195 GLY A C 1
ATOM 1428 O O . GLY A 1 195 ? 10.495 -1.232 -9.275 1.00 96.88 195 GLY A O 1
ATOM 1429 N N . TYR A 1 196 ? 11.778 0.056 -10.591 1.00 97.75 196 TYR A N 1
ATOM 1430 C CA . TYR A 1 196 ? 11.973 -0.939 -11.647 1.00 97.75 196 TYR A CA 1
ATOM 1431 C C . TYR A 1 196 ? 13.236 -0.679 -12.465 1.00 97.75 196 TYR A C 1
ATOM 1433 O O . TYR A 1 196 ? 13.707 0.462 -12.581 1.00 97.75 196 TYR A O 1
ATOM 1441 N N . ARG A 1 197 ? 13.740 -1.742 -13.105 1.00 97.69 197 ARG A N 1
ATOM 1442 C CA . ARG A 1 197 ? 14.617 -1.649 -14.272 1.00 97.69 197 ARG A CA 1
ATOM 1443 C C . ARG A 1 197 ? 13.818 -1.973 -15.523 1.00 97.69 197 ARG A C 1
ATOM 1445 O O . ARG A 1 197 ? 13.210 -3.029 -15.618 1.00 97.69 197 ARG A O 1
ATOM 1452 N N . LEU A 1 198 ? 13.831 -1.068 -16.490 1.00 97.69 198 LEU A N 1
ATOM 1453 C CA . LEU A 1 198 ? 13.213 -1.281 -17.793 1.00 97.69 198 LEU A CA 1
ATOM 1454 C C . LEU A 1 198 ? 14.306 -1.418 -18.841 1.00 97.69 198 LEU A C 1
ATOM 1456 O O . LEU A 1 198 ? 15.112 -0.505 -18.979 1.00 97.69 198 LEU A O 1
ATOM 1460 N N . THR A 1 199 ? 14.283 -2.485 -19.628 1.00 96.12 199 THR A N 1
ATOM 1461 C CA . THR A 1 199 ? 15.093 -2.602 -20.843 1.00 96.12 199 THR A CA 1
ATOM 1462 C C . THR A 1 199 ? 14.177 -2.541 -22.058 1.00 96.12 199 THR A C 1
ATOM 1464 O O . THR A 1 199 ? 13.320 -3.406 -22.242 1.00 96.12 199 THR A O 1
ATOM 1467 N N . LEU A 1 200 ? 14.361 -1.507 -22.875 1.00 95.06 200 LEU A N 1
ATOM 1468 C CA . LEU A 1 200 ? 13.742 -1.357 -24.189 1.00 95.06 200 LEU A CA 1
ATOM 1469 C C . LEU A 1 200 ? 14.716 -1.839 -25.256 1.00 95.06 200 LEU A C 1
ATOM 1471 O O . LEU A 1 200 ? 15.892 -1.481 -25.223 1.00 95.06 200 LEU A O 1
ATOM 1475 N N . THR A 1 201 ? 14.220 -2.636 -26.194 1.00 91.56 201 THR A N 1
ATOM 1476 C CA . THR A 1 201 ? 14.992 -3.194 -27.306 1.00 91.56 201 THR A CA 1
ATOM 1477 C C . THR A 1 201 ? 14.261 -2.925 -28.610 1.00 91.56 201 THR A C 1
ATOM 1479 O O . THR A 1 201 ? 13.057 -3.157 -28.698 1.00 91.56 201 THR A O 1
ATOM 1482 N N . TRP A 1 202 ? 14.997 -2.458 -29.614 1.00 88.44 202 TRP A N 1
ATOM 1483 C CA . TRP A 1 202 ? 14.545 -2.359 -30.997 1.00 88.44 202 TRP A CA 1
ATOM 1484 C C . TRP A 1 202 ? 15.669 -2.860 -31.913 1.00 88.44 202 TRP A C 1
ATOM 1486 O O . TRP A 1 202 ? 16.689 -2.194 -32.115 1.00 88.44 202 TRP A O 1
ATOM 1496 N N . GLY A 1 203 ? 15.533 -4.088 -32.409 1.00 85.44 203 GLY A N 1
ATOM 1497 C CA . GLY A 1 203 ? 16.591 -4.793 -33.135 1.00 85.44 203 GLY A CA 1
ATOM 1498 C C . GLY A 1 203 ? 17.860 -4.950 -32.309 1.00 85.44 203 GLY A C 1
ATOM 1499 O O . GLY A 1 203 ? 17.846 -5.582 -31.258 1.00 85.44 203 GLY A O 1
ATOM 1500 N N . LYS A 1 204 ? 18.970 -4.378 -32.790 1.00 84.62 204 LYS A N 1
ATOM 1501 C CA . LYS A 1 204 ? 20.261 -4.386 -32.077 1.00 84.62 204 LYS A CA 1
ATOM 1502 C C . LYS A 1 204 ? 20.410 -3.238 -31.076 1.00 84.62 204 LYS A C 1
ATOM 1504 O O . LYS A 1 204 ? 21.327 -3.267 -30.259 1.00 84.62 204 LYS A O 1
ATOM 1509 N N . ALA A 1 205 ? 19.551 -2.221 -31.148 1.00 86.94 205 ALA A N 1
ATOM 1510 C CA . ALA A 1 205 ? 19.579 -1.115 -30.205 1.00 86.94 205 ALA A CA 1
ATOM 1511 C C . ALA A 1 205 ? 18.856 -1.525 -28.922 1.00 86.94 205 ALA A C 1
ATOM 1513 O O . ALA A 1 205 ? 17.740 -2.041 -28.967 1.00 86.94 205 ALA A O 1
ATOM 1514 N N . ASN A 1 206 ? 19.473 -1.263 -27.776 1.00 90.81 206 ASN A N 1
ATOM 1515 C CA . ASN A 1 206 ? 18.819 -1.401 -26.487 1.00 90.81 206 ASN A CA 1
ATOM 1516 C C . ASN A 1 206 ? 19.159 -0.217 -25.582 1.00 90.81 206 ASN A C 1
ATOM 1518 O O . ASN A 1 206 ? 20.185 0.444 -25.746 1.00 90.81 206 ASN A O 1
ATOM 1522 N N . GLN A 1 207 ? 18.270 0.061 -24.636 1.00 93.44 207 GLN A N 1
ATOM 1523 C CA . GLN A 1 207 ? 18.492 1.052 -23.596 1.00 93.44 207 GLN A CA 1
ATOM 1524 C C . GLN A 1 207 ? 17.849 0.577 -22.300 1.00 93.44 207 GLN A C 1
ATOM 1526 O O . GLN A 1 207 ? 16.737 0.045 -22.298 1.00 93.44 207 GLN A O 1
ATOM 1531 N N . THR A 1 208 ? 18.565 0.762 -21.192 1.00 95.94 208 THR A N 1
ATOM 1532 C CA . THR A 1 208 ? 18.082 0.393 -19.861 1.00 95.94 208 THR A CA 1
ATOM 1533 C C . THR A 1 208 ? 17.844 1.635 -19.015 1.00 95.94 208 THR A C 1
ATOM 1535 O O . THR A 1 208 ? 18.693 2.521 -18.943 1.00 95.94 208 THR A O 1
ATOM 1538 N N . PHE A 1 209 ? 16.706 1.668 -18.333 1.00 95.75 209 PHE A N 1
ATOM 1539 C CA . PHE A 1 209 ? 16.266 2.751 -17.468 1.00 95.75 209 PHE A CA 1
ATOM 1540 C C . PHE A 1 209 ? 16.059 2.234 -16.048 1.00 95.75 209 PHE A C 1
ATOM 1542 O O . PHE A 1 209 ? 15.617 1.105 -15.842 1.00 95.75 209 PHE A O 1
ATOM 1549 N N . LYS A 1 210 ? 16.349 3.083 -15.063 1.00 97.38 210 LYS A N 1
ATOM 1550 C CA . LYS A 1 210 ? 16.021 2.861 -13.652 1.00 97.38 210 LYS A CA 1
ATOM 1551 C C . LYS A 1 210 ? 15.179 4.020 -13.170 1.00 97.38 210 LYS A C 1
ATOM 1553 O O . LYS A 1 210 ? 15.646 5.158 -13.205 1.00 97.38 210 LYS A O 1
ATOM 1558 N N . LYS A 1 211 ? 13.955 3.746 -12.738 1.00 97.50 211 LYS A N 1
ATOM 1559 C CA . LYS A 1 211 ? 13.052 4.782 -12.234 1.00 97.50 211 LYS A CA 1
ATOM 1560 C C . LYS A 1 211 ? 12.065 4.183 -11.237 1.00 97.50 211 LYS A C 1
ATOM 1562 O O . LYS A 1 211 ? 12.064 2.977 -11.003 1.00 97.50 211 LYS A O 1
ATOM 1567 N N . SER A 1 212 ? 11.251 5.041 -10.643 1.00 96.81 212 SER A N 1
ATOM 1568 C CA . SER A 1 212 ? 10.090 4.671 -9.841 1.00 96.81 212 SER A CA 1
ATOM 1569 C C . SER A 1 212 ? 8.904 5.544 -10.232 1.00 96.81 212 SER A C 1
ATOM 1571 O O . SER A 1 212 ? 9.066 6.621 -10.820 1.00 96.81 212 SER A O 1
ATOM 1573 N N . GLY A 1 213 ? 7.702 5.067 -9.926 1.00 96.44 213 GLY A N 1
ATOM 1574 C CA . GLY A 1 213 ? 6.471 5.734 -10.330 1.00 96.44 213 GLY A CA 1
ATOM 1575 C C . GLY A 1 213 ? 6.103 5.505 -11.798 1.00 96.44 213 GLY A C 1
ATOM 1576 O O . GLY A 1 213 ? 6.867 4.941 -12.594 1.00 96.44 213 GLY A O 1
ATOM 1577 N N . THR A 1 214 ? 4.912 5.969 -12.165 1.00 97.81 214 THR A N 1
ATOM 1578 C CA . THR A 1 214 ? 4.401 5.850 -13.532 1.00 97.81 214 THR A CA 1
ATOM 1579 C C . THR A 1 214 ? 5.162 6.764 -14.483 1.00 97.81 214 THR A C 1
ATOM 1581 O O . THR A 1 214 ? 5.222 7.973 -14.267 1.00 97.81 214 THR A O 1
ATOM 1584 N N . ASN A 1 215 ? 5.758 6.190 -15.527 1.00 98.00 215 ASN A N 1
ATOM 1585 C CA . ASN A 1 215 ? 6.541 6.936 -16.508 1.00 98.00 215 ASN A CA 1
ATOM 1586 C C . ASN A 1 215 ? 6.374 6.368 -17.919 1.00 98.00 215 ASN A C 1
ATOM 1588 O O . ASN A 1 215 ? 6.180 5.165 -18.106 1.00 98.00 215 ASN A O 1
ATOM 1592 N N . ASN A 1 216 ? 6.535 7.251 -18.903 1.00 97.62 216 ASN A N 1
ATOM 1593 C CA . ASN A 1 216 ? 6.609 6.899 -20.314 1.00 97.62 216 ASN A CA 1
ATOM 1594 C C . ASN A 1 216 ? 8.069 6.859 -20.756 1.00 97.62 216 ASN A C 1
ATOM 1596 O O . ASN A 1 216 ? 8.870 7.707 -20.356 1.00 97.62 216 ASN A O 1
ATOM 1600 N N . PHE A 1 217 ? 8.391 5.878 -21.586 1.00 96.25 217 PHE A N 1
ATOM 1601 C CA . PHE A 1 217 ? 9.723 5.676 -22.131 1.00 96.25 217 PHE A CA 1
ATOM 1602 C C . PHE A 1 217 ? 9.645 5.551 -23.640 1.00 96.25 217 PHE A C 1
ATOM 1604 O O . PHE A 1 217 ? 8.723 4.927 -24.167 1.00 96.25 217 PHE A O 1
ATOM 1611 N N . GLU A 1 218 ? 10.635 6.126 -24.309 1.00 94.25 218 GLU A N 1
ATOM 1612 C CA . GLU A 1 218 ? 10.762 6.114 -25.756 1.00 94.25 218 GLU A CA 1
ATOM 1613 C C . GLU A 1 218 ? 12.226 5.900 -26.134 1.00 94.25 218 GLU A C 1
ATOM 1615 O O . GLU A 1 218 ? 13.124 6.549 -25.597 1.00 94.25 218 GLU A O 1
ATOM 1620 N N . LEU A 1 219 ? 12.455 4.956 -27.041 1.00 91.44 219 LEU A N 1
ATOM 1621 C CA . LEU A 1 219 ? 13.747 4.663 -27.638 1.00 91.44 219 LEU A CA 1
ATOM 1622 C C . LEU A 1 219 ? 13.659 4.971 -29.132 1.00 91.44 219 LEU A C 1
ATOM 1624 O O . LEU A 1 219 ? 12.904 4.311 -29.844 1.00 91.44 219 LEU A O 1
ATOM 1628 N N . HIS A 1 220 ? 14.465 5.927 -29.594 1.00 89.38 220 HIS A N 1
ATOM 1629 C CA . HIS A 1 220 ? 14.682 6.204 -31.014 1.00 89.38 220 HIS A CA 1
ATOM 1630 C C . HIS A 1 220 ? 16.039 5.645 -31.458 1.00 89.38 220 HIS A C 1
ATOM 1632 O O . HIS A 1 220 ? 17.079 6.268 -31.221 1.00 89.38 220 HIS A O 1
ATOM 1638 N N . PRO A 1 221 ? 16.075 4.457 -32.073 1.00 83.44 221 PRO A N 1
ATOM 1639 C CA . PRO A 1 221 ? 17.276 3.943 -32.716 1.00 83.44 221 PRO A CA 1
ATOM 1640 C C . PRO A 1 221 ? 17.656 4.811 -33.924 1.00 83.44 221 PRO A C 1
ATOM 1642 O O . PRO A 1 221 ? 16.804 5.372 -34.611 1.00 83.44 221 PRO A O 1
ATOM 1645 N N . ARG A 1 222 ? 18.961 4.934 -34.196 1.00 75.62 222 ARG A N 1
ATOM 1646 C CA . ARG A 1 222 ? 19.433 5.733 -35.333 1.00 75.62 222 ARG A CA 1
ATOM 1647 C C . ARG A 1 222 ? 18.960 5.111 -36.659 1.00 75.62 222 ARG A C 1
ATOM 1649 O O . ARG A 1 222 ? 19.136 3.905 -36.843 1.00 75.62 222 ARG A O 1
ATOM 1656 N N . PRO A 1 223 ? 18.436 5.920 -37.598 1.00 62.84 223 PRO A N 1
ATOM 1657 C CA . PRO A 1 223 ? 17.784 5.429 -38.813 1.00 62.84 223 PRO A CA 1
ATOM 1658 C C . PRO A 1 223 ? 18.731 4.749 -39.816 1.00 62.84 223 PRO A C 1
ATOM 1660 O O . PRO A 1 223 ? 18.268 4.065 -40.721 1.00 62.84 223 PRO A O 1
ATOM 1663 N N . TRP A 1 224 ? 20.055 4.902 -39.686 1.00 57.88 224 TRP A N 1
ATOM 1664 C CA . TRP A 1 224 ? 21.024 4.448 -40.695 1.00 57.88 224 TRP A CA 1
ATOM 1665 C C . TRP A 1 224 ? 21.896 3.306 -40.172 1.00 57.88 224 TRP A C 1
ATOM 1667 O O . TRP A 1 224 ? 23.102 3.443 -39.980 1.00 57.88 224 TRP A O 1
ATOM 1677 N N . SER A 1 225 ? 21.272 2.158 -39.922 1.00 58.59 225 SER A N 1
ATOM 1678 C CA . SER A 1 225 ? 21.994 0.890 -39.806 1.00 58.59 225 SER A CA 1
ATOM 1679 C C . SER A 1 225 ? 21.622 0.031 -41.012 1.00 58.59 225 SER A C 1
ATOM 1681 O O . SER A 1 225 ? 20.469 -0.070 -41.391 1.00 58.59 225 SER A O 1
ATOM 1683 N N . TRP A 1 226 ? 22.596 -0.590 -41.653 1.00 55.38 226 TRP A N 1
ATOM 1684 C CA 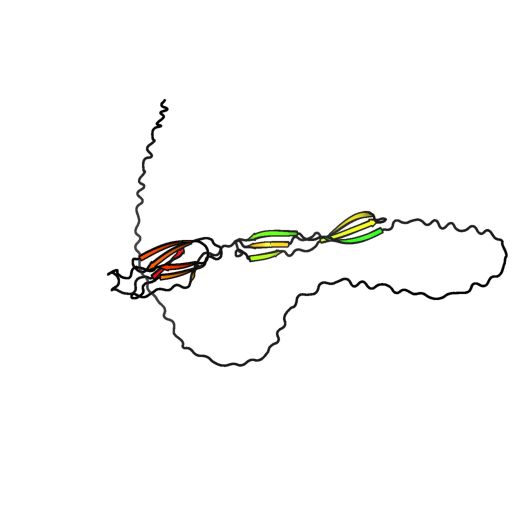. TRP A 1 226 ? 22.424 -1.445 -42.834 1.00 55.38 226 TRP A CA 1
ATOM 1685 C C . TRP A 1 226 ? 21.776 -2.803 -42.487 1.00 55.38 226 TRP A C 1
ATOM 1687 O O . TRP A 1 226 ? 21.503 -3.612 -43.367 1.00 55.38 226 TRP A O 1
ATOM 1697 N N . ALA A 1 227 ? 21.485 -3.051 -41.204 1.00 54.47 227 ALA A N 1
ATOM 1698 C CA . ALA A 1 227 ? 21.062 -4.346 -40.671 1.00 54.47 227 ALA A CA 1
ATOM 1699 C C . ALA A 1 227 ? 19.583 -4.703 -40.881 1.00 54.47 227 ALA A C 1
ATOM 1701 O O . ALA A 1 227 ? 19.160 -5.768 -40.440 1.00 54.47 227 ALA A O 1
ATOM 1702 N N . TRP A 1 228 ? 18.780 -3.836 -41.487 1.00 57.50 228 TRP A N 1
ATOM 1703 C CA . TRP A 1 228 ? 17.336 -3.952 -41.322 1.00 57.50 228 TRP A CA 1
ATOM 1704 C C . TRP A 1 228 ? 16.598 -4.514 -42.566 1.00 57.50 228 TRP A C 1
ATOM 1706 O O . TRP A 1 228 ? 15.400 -4.740 -42.511 1.00 57.50 228 TRP A O 1
ATOM 1716 N N . TRP A 1 229 ? 17.264 -4.844 -43.677 1.00 56.12 229 TRP A N 1
ATOM 1717 C CA . TRP A 1 229 ? 16.602 -5.320 -44.917 1.00 56.12 229 TRP A CA 1
ATOM 1718 C C . TRP A 1 229 ? 15.925 -6.712 -44.817 1.00 56.12 229 TRP A C 1
ATOM 1720 O O . TRP A 1 229 ? 15.343 -7.184 -45.788 1.00 56.12 229 TRP A O 1
ATOM 1730 N N . TRP A 1 230 ? 15.946 -7.349 -43.642 1.00 55.62 230 TRP A N 1
ATOM 1731 C CA . TRP A 1 230 ? 15.402 -8.685 -43.386 1.00 55.62 230 TRP A CA 1
ATOM 1732 C C . TRP A 1 230 ? 14.374 -8.645 -42.239 1.00 55.62 230 TRP A C 1
ATOM 1734 O O . TRP A 1 230 ? 14.651 -9.077 -41.123 1.00 55.62 230 TRP A O 1
ATOM 1744 N N . GLY A 1 231 ? 13.182 -8.108 -42.516 1.00 61.25 231 GLY A N 1
ATOM 1745 C CA . GLY A 1 231 ? 12.023 -8.159 -41.611 1.00 61.25 231 GLY A CA 1
ATOM 1746 C C . GLY A 1 231 ? 11.954 -7.072 -40.528 1.00 61.25 231 GLY A C 1
ATOM 1747 O O . GLY A 1 231 ? 12.877 -6.281 -40.330 1.00 61.25 231 GLY A O 1
ATOM 1748 N N . THR A 1 232 ? 10.812 -7.012 -39.833 1.00 64.62 232 THR A N 1
ATOM 1749 C CA . THR A 1 232 ? 10.603 -6.090 -38.708 1.00 64.62 232 THR A CA 1
ATOM 1750 C C . THR A 1 232 ? 11.495 -6.514 -37.542 1.00 64.62 232 THR A C 1
ATOM 1752 O O . THR A 1 232 ? 11.384 -7.650 -37.076 1.00 64.62 232 THR A O 1
ATOM 1755 N N . PRO A 1 233 ? 12.381 -5.641 -37.047 1.00 71.62 233 PRO A N 1
ATOM 1756 C CA . PRO A 1 233 ? 13.254 -5.995 -35.941 1.00 71.62 233 PRO A CA 1
ATOM 1757 C C . PRO A 1 233 ? 12.469 -6.264 -34.649 1.00 71.62 233 PRO A C 1
ATOM 1759 O O . PRO A 1 233 ? 11.403 -5.679 -34.443 1.00 71.62 233 PRO A O 1
ATOM 1762 N N . PRO A 1 234 ? 13.003 -7.102 -33.739 1.00 80.81 234 PRO A N 1
ATOM 1763 C CA . PRO A 1 234 ? 12.365 -7.365 -32.457 1.00 80.81 234 PRO A CA 1
ATOM 1764 C C . PRO A 1 234 ? 12.205 -6.066 -31.665 1.00 80.81 234 PRO A C 1
ATOM 1766 O O . PRO A 1 234 ? 13.181 -5.359 -31.408 1.00 80.81 234 PRO A O 1
ATOM 1769 N N . CYS A 1 235 ? 10.966 -5.768 -31.286 1.00 87.25 235 CYS A N 1
ATOM 1770 C CA . CYS A 1 235 ? 10.608 -4.657 -30.419 1.00 87.25 235 CYS A CA 1
ATOM 1771 C C . CYS A 1 235 ? 10.135 -5.230 -29.081 1.00 87.25 235 CYS A C 1
ATOM 1773 O O . CYS A 1 235 ? 9.060 -5.823 -28.990 1.00 87.25 235 CYS A O 1
ATOM 1775 N N . GLU A 1 236 ? 10.956 -5.090 -28.042 1.00 91.81 236 GLU A N 1
ATOM 1776 C CA . GLU A 1 236 ? 10.705 -5.699 -26.737 1.00 91.81 236 GLU A CA 1
ATOM 1777 C C . GLU A 1 236 ? 10.855 -4.686 -25.604 1.00 91.81 236 GLU A C 1
ATOM 1779 O O . GLU A 1 236 ? 11.727 -3.818 -25.616 1.00 91.81 236 GLU A O 1
ATOM 1784 N N . ALA A 1 237 ? 10.019 -4.843 -24.580 1.00 95.25 237 ALA A N 1
ATOM 1785 C CA . ALA A 1 237 ? 10.124 -4.124 -23.319 1.00 95.25 237 ALA A CA 1
ATOM 1786 C C . ALA A 1 237 ? 10.084 -5.141 -22.176 1.00 95.25 237 ALA A C 1
ATOM 1788 O O . ALA A 1 237 ? 9.119 -5.907 -22.065 1.00 95.25 237 ALA A O 1
ATOM 1789 N N . LYS A 1 238 ? 11.130 -5.152 -21.344 1.00 95.31 238 LYS A N 1
ATOM 1790 C CA . LYS A 1 238 ? 11.303 -6.089 -20.224 1.00 95.31 238 LYS A CA 1
ATOM 1791 C C . LYS A 1 238 ? 11.495 -5.332 -18.916 1.00 95.31 238 LYS A C 1
ATOM 1793 O O . LYS A 1 238 ? 12.282 -4.389 -18.868 1.00 95.31 238 LYS A O 1
ATOM 1798 N N . LEU A 1 239 ? 10.774 -5.756 -17.881 1.00 96.44 239 LEU A N 1
ATOM 1799 C CA . LEU A 1 239 ? 10.978 -5.304 -16.505 1.00 96.44 239 LEU A CA 1
ATOM 1800 C C . LEU A 1 239 ? 11.877 -6.298 -15.766 1.00 96.44 239 LEU A C 1
ATOM 1802 O O . LEU A 1 239 ? 11.752 -7.504 -15.981 1.00 96.44 239 LEU A O 1
ATOM 1806 N N . GLY A 1 240 ? 12.747 -5.786 -14.899 1.00 88.44 240 GLY A N 1
ATOM 1807 C CA . GLY A 1 240 ? 13.592 -6.562 -13.991 1.00 88.44 240 GLY A CA 1
ATOM 1808 C C . GLY A 1 240 ? 14.144 -5.726 -12.848 1.00 88.44 240 GLY A C 1
ATOM 1809 O O . GLY A 1 240 ? 13.642 -4.597 -12.622 1.00 88.44 240 GLY A O 1
#

Nearest PDB structures (foldseek):
  4fup-assembly2_B-3  TM=6.047E-01  e=4.488E-05  Staphylococcus epidermidis RP62A
  2ltj-assembly1_A  TM=5.176E-01  e=4.980E-04  Streptococcus pneumoniae
  4fum-assembly1_A-2  TM=4.697E-01  e=1.056E-04  Staphylococcus epidermidis RP62A
  4fun-assembly1_A-2  TM=3.968E-01  e=2.926E-05  Staphylococcus epidermidis RP62A
  8deo-assembly2_B  TM=3.613E-01  e=4.242E-04  Staphylococcus epidermidis RP62A

Solvent-accessible surface area (backbone atoms only — not comparable to full-atom values): 16448 Å² total; per-residue (Å²): 136,92,84,88,82,86,82,81,87,80,90,80,82,83,80,84,80,88,78,85,83,84,84,84,88,81,81,87,86,90,82,87,83,90,80,82,90,81,85,90,85,89,88,85,91,78,85,82,90,78,85,88,80,80,87,76,85,83,81,81,88,76,87,84,84,78,84,84,85,87,86,84,86,86,84,86,85,88,85,86,82,86,89,84,88,87,79,94,68,86,73,79,81,77,76,78,75,83,69,81,50,75,48,76,47,79,44,81,35,81,47,53,78,48,77,44,82,28,72,88,34,49,56,90,42,72,44,78,77,36,77,55,37,66,11,34,32,38,38,33,24,48,74,85,39,82,75,47,77,46,79,78,37,78,47,37,58,18,33,32,35,36,21,61,25,77,60,78,64,46,82,42,77,74,46,70,46,54,84,92,56,46,36,37,34,35,32,40,44,16,93,68,49,80,52,46,33,39,39,41,30,50,53,91,44,70,50,76,46,77,54,58,37,70,45,79,48,76,45,73,57,77,88,86,59,91,82,55,90,76,63,86,60,60,72,48,79,44,81,93

Mean predicted aligned error: 19.88 Å